Protein AF-A0A0H3K369-F1 (afdb_monomer_lite)

Organism: Synechococcus sp. (strain ATCC 27144 / PCC 6301 / SAUG 1402/1) (NCBI:txid269084)

pLDDT: mean 75.59, std 12.92, range [37.91, 94.12]

Structure (mmCIF, N/CA/C/O backbone):
data_AF-A0A0H3K369-F1
#
_entry.id   AF-A0A0H3K369-F1
#
loop_
_atom_site.group_PDB
_atom_site.id
_atom_site.type_symbol
_atom_site.label_atom_id
_atom_site.label_alt_id
_atom_site.label_comp_id
_atom_site.label_asym_id
_atom_site.label_entity_id
_atom_site.label_seq_id
_atom_site.pdbx_PDB_ins_code
_atom_site.Cartn_x
_atom_site.Cartn_y
_atom_site.Cartn_z
_atom_site.occupancy
_atom_site.B_iso_or_equiv
_atom_site.auth_seq_id
_atom_site.auth_comp_id
_atom_site.auth_asym_id
_atom_site.auth_atom_id
_atom_site.pdbx_PDB_model_num
ATOM 1 N N . MET A 1 1 ? -76.014 29.431 21.714 1.00 37.91 1 MET A N 1
ATOM 2 C CA . MET A 1 1 ? -76.162 28.932 23.098 1.00 37.91 1 MET A CA 1
ATOM 3 C C . MET A 1 1 ? -74.756 28.655 23.617 1.00 37.91 1 MET A C 1
ATOM 5 O O . MET A 1 1 ? -74.073 27.811 23.059 1.00 37.91 1 MET A O 1
ATOM 9 N N . ILE A 1 2 ? -74.267 29.494 24.532 1.00 51.09 2 ILE A N 1
ATOM 10 C CA . ILE A 1 2 ? -72.867 29.555 24.985 1.00 51.09 2 ILE A CA 1
ATOM 11 C C . ILE A 1 2 ? -72.729 28.653 26.217 1.00 51.09 2 ILE A C 1
ATOM 13 O O . ILE A 1 2 ? -73.381 28.920 27.227 1.00 5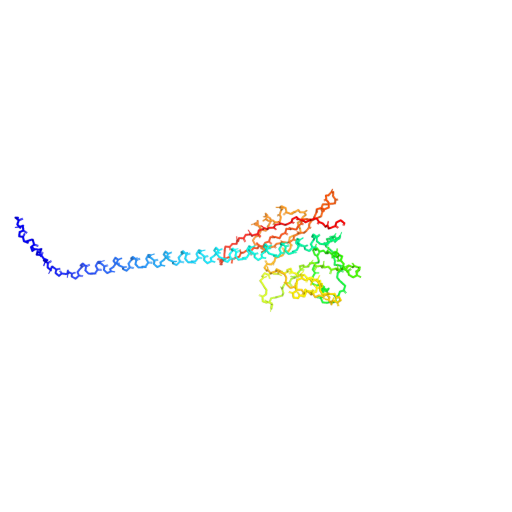1.09 2 ILE A O 1
ATOM 17 N N . CYS A 1 3 ? -71.900 27.607 26.158 1.00 45.09 3 CYS A N 1
ATOM 18 C CA . CYS A 1 3 ? -71.542 26.853 27.360 1.00 45.09 3 CYS A CA 1
ATOM 19 C C . CYS A 1 3 ? -70.445 27.591 28.133 1.00 45.09 3 CYS A C 1
ATOM 21 O O . CYS A 1 3 ? -69.363 27.872 27.620 1.00 45.09 3 CYS A O 1
ATOM 23 N N . LYS A 1 4 ? -70.807 27.929 29.374 1.00 59.09 4 LYS A N 1
ATOM 24 C CA . LYS A 1 4 ? -70.002 28.560 30.420 1.00 59.09 4 LYS A CA 1
ATOM 25 C C . LYS A 1 4 ? -68.739 27.756 30.729 1.00 59.09 4 LYS A C 1
ATOM 27 O O . LYS A 1 4 ? -68.720 26.535 30.623 1.00 59.09 4 LYS A O 1
ATOM 32 N N . GLY A 1 5 ? -67.712 28.484 31.160 1.00 59.69 5 GLY A N 1
ATOM 33 C CA . GLY A 1 5 ? -66.365 27.982 31.377 1.00 59.69 5 GLY A CA 1
ATOM 34 C C . GLY A 1 5 ? -66.246 26.841 32.385 1.00 59.69 5 GLY A C 1
ATOM 35 O O . GLY A 1 5 ? -66.784 26.893 33.490 1.00 59.69 5 GLY A O 1
ATOM 36 N N . CYS A 1 6 ? -65.413 25.869 32.028 1.00 51.81 6 CYS A N 1
ATOM 37 C CA . CYS A 1 6 ? -64.719 25.031 32.992 1.00 51.81 6 CYS A CA 1
ATOM 38 C C . CYS A 1 6 ? -63.477 25.794 33.476 1.00 51.81 6 CYS A C 1
ATOM 40 O O . CYS A 1 6 ? -62.452 25.821 32.799 1.00 51.81 6 CYS A O 1
ATOM 42 N N . ARG A 1 7 ? -63.557 26.421 34.658 1.00 57.72 7 ARG A N 1
ATOM 43 C CA . ARG A 1 7 ? -62.351 26.739 35.436 1.00 57.72 7 ARG A CA 1
ATOM 44 C C . ARG A 1 7 ? -61.767 25.412 35.909 1.00 57.72 7 ARG A C 1
ATOM 46 O O . ARG A 1 7 ? -62.350 24.765 36.776 1.00 57.72 7 ARG A O 1
ATOM 53 N N . GLN A 1 8 ? -60.636 25.007 35.344 1.00 58.31 8 GLN A N 1
ATOM 54 C CA . GLN A 1 8 ? -59.829 23.951 35.938 1.00 58.31 8 GLN A CA 1
ATOM 55 C C . GLN A 1 8 ? -59.226 24.503 37.229 1.00 58.31 8 GLN A C 1
ATOM 57 O O . GLN A 1 8 ? -58.447 25.454 37.211 1.00 58.31 8 GLN A O 1
ATOM 62 N N . ASN A 1 9 ? -59.639 23.936 38.358 1.00 51.94 9 ASN A N 1
ATOM 63 C CA . ASN A 1 9 ? -58.955 24.124 39.625 1.00 51.94 9 ASN A CA 1
ATOM 64 C C . ASN A 1 9 ? -57.599 23.418 39.484 1.00 51.94 9 ASN A C 1
ATOM 66 O O . ASN A 1 9 ? -57.515 22.200 39.640 1.00 51.94 9 ASN A O 1
ATOM 70 N N . LEU A 1 10 ? -56.549 24.158 39.116 1.00 59.09 10 LEU A N 1
ATOM 71 C CA . LEU A 1 10 ? -55.185 23.688 39.325 1.00 59.09 10 LEU A CA 1
ATOM 72 C C . LEU A 1 10 ? -54.981 23.667 40.839 1.00 59.09 10 LEU A C 1
ATOM 74 O O . LEU A 1 10 ? -54.654 24.678 41.454 1.00 59.09 10 LEU A O 1
ATOM 78 N N . SER A 1 11 ? -55.245 22.515 41.450 1.00 54.62 11 SER A N 1
ATOM 79 C CA . SER A 1 11 ? -54.778 22.245 42.799 1.00 54.62 11 SER A CA 1
ATOM 80 C C . SER A 1 11 ? -53.258 22.199 42.726 1.00 54.62 11 SER A C 1
ATOM 82 O O . SER A 1 11 ? -52.681 21.188 42.328 1.00 54.62 11 SER A O 1
ATOM 84 N N . THR A 1 12 ? -52.610 23.314 43.053 1.00 55.03 12 THR A N 1
ATOM 85 C CA . THR A 1 12 ? -51.157 23.411 43.197 1.00 55.03 12 THR A CA 1
ATOM 86 C C . THR A 1 12 ? -50.751 22.660 44.466 1.00 55.03 12 THR A C 1
ATOM 88 O O . THR A 1 12 ? -50.425 23.256 45.489 1.00 55.03 12 THR A O 1
ATOM 91 N N . ALA A 1 13 ? -50.850 21.332 44.437 1.00 65.19 13 ALA A N 1
ATOM 92 C CA . ALA A 1 13 ? -50.257 20.482 45.452 1.00 65.19 13 ALA A CA 1
ATOM 93 C C . ALA A 1 13 ? -48.734 20.607 45.308 1.00 65.19 13 ALA A C 1
ATOM 95 O O . ALA A 1 13 ? -48.171 20.262 44.270 1.00 65.19 13 ALA A O 1
ATOM 96 N N . GLY A 1 14 ? -48.077 21.189 46.313 1.00 70.75 14 GLY A N 1
ATOM 97 C CA . GLY A 1 14 ? -46.620 21.243 46.369 1.00 70.75 14 GLY A CA 1
ATOM 98 C C . GLY A 1 14 ? -46.044 19.833 46.487 1.00 70.75 14 GLY A C 1
ATOM 99 O O . GLY A 1 14 ? -46.602 18.997 47.195 1.00 70.75 14 GLY A O 1
ATOM 100 N N . PHE A 1 15 ? -44.938 19.569 45.792 1.00 77.06 15 PHE A N 1
ATOM 101 C CA . PHE A 1 15 ? -44.2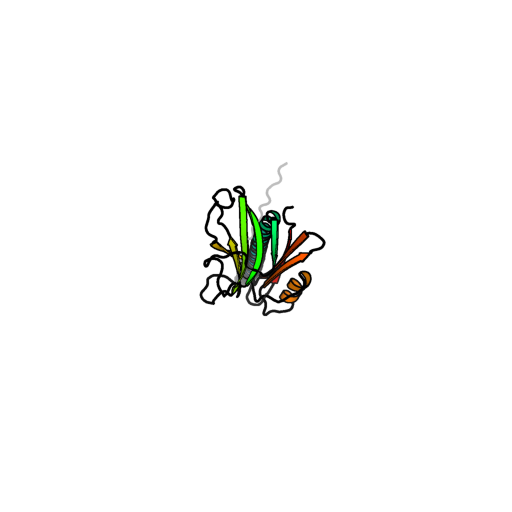54 18.281 45.874 1.00 77.06 15 PHE A CA 1
ATOM 102 C C . PHE A 1 15 ? -43.763 18.010 47.293 1.00 77.06 15 PHE A C 1
ATOM 104 O O . PHE A 1 15 ? -43.165 18.874 47.942 1.00 77.06 15 PHE A O 1
ATOM 111 N N . THR A 1 16 ? -43.970 16.782 47.757 1.00 85.50 16 THR A N 1
ATOM 112 C CA . THR A 1 16 ? -43.363 16.323 49.004 1.00 85.50 16 THR A CA 1
ATOM 113 C C . THR A 1 16 ? -41.856 16.118 48.805 1.00 85.50 16 THR A C 1
ATOM 115 O O . THR A 1 16 ? -41.396 15.746 47.723 1.00 85.50 16 THR A O 1
ATOM 118 N N . VAL A 1 17 ? -41.054 16.350 49.852 1.00 82.19 17 VAL A N 1
ATOM 119 C CA . VAL A 1 17 ? -39.582 16.211 49.785 1.00 82.19 17 VAL A CA 1
ATOM 120 C C . VAL A 1 17 ? -39.170 14.805 49.327 1.00 82.19 17 VAL A C 1
ATOM 122 O O . VAL A 1 17 ? -38.208 14.659 48.575 1.00 82.19 17 VAL A O 1
ATOM 125 N N . SER A 1 18 ? -39.923 13.773 49.716 1.00 87.88 18 SER A N 1
ATOM 126 C CA . SER A 1 18 ? -39.690 12.389 49.294 1.00 87.88 18 SER A CA 1
ATOM 127 C C . SER A 1 18 ? -39.921 12.162 47.797 1.00 87.88 18 SER A C 1
ATOM 129 O O . SER A 1 18 ? -39.133 11.454 47.176 1.00 87.88 18 SER A O 1
ATOM 131 N N . GLU A 1 19 ? -40.940 12.776 47.184 1.00 84.25 19 GLU A N 1
ATOM 132 C CA . GLU A 1 19 ? -41.176 12.658 45.734 1.00 84.25 19 GLU A CA 1
ATOM 133 C C . GLU A 1 19 ? -40.070 13.315 44.910 1.00 84.25 19 GLU A C 1
ATOM 135 O O . GLU A 1 19 ? -39.647 12.762 43.893 1.00 84.25 19 GLU A O 1
ATOM 140 N N . LEU A 1 20 ? -39.564 14.467 45.360 1.00 87.38 20 LEU A N 1
ATOM 141 C CA . LEU A 1 20 ? -38.429 15.139 44.724 1.00 87.38 20 LEU A CA 1
ATOM 142 C C . LEU A 1 20 ? -37.155 14.291 44.797 1.00 87.38 20 LEU A C 1
ATOM 144 O O . LEU A 1 20 ? -36.413 14.210 43.818 1.00 87.38 20 LEU A O 1
ATOM 148 N N . LEU A 1 21 ? -36.923 13.614 45.923 1.00 91.38 21 LEU A N 1
ATOM 149 C CA . LEU A 1 21 ? -35.761 12.746 46.116 1.00 91.38 21 LEU A CA 1
ATOM 150 C C . LEU A 1 21 ? -35.819 11.509 45.207 1.00 91.38 21 LEU A C 1
ATOM 152 O O . LEU A 1 21 ? -34.835 11.180 44.543 1.00 91.38 21 LEU A O 1
ATOM 156 N N . VAL A 1 22 ? -36.986 10.864 45.118 1.00 92.12 22 VAL A N 1
ATOM 157 C CA . VAL A 1 22 ? -37.201 9.708 44.231 1.00 92.12 22 VAL A CA 1
ATOM 158 C C . VAL A 1 22 ? -37.092 10.117 42.763 1.00 92.12 22 VAL A C 1
ATOM 160 O O . VAL A 1 22 ? -36.393 9.460 41.993 1.00 92.12 22 VAL A O 1
ATOM 163 N N . SER A 1 23 ? -37.714 11.231 42.373 1.00 90.44 23 SER A N 1
ATOM 164 C CA . SER A 1 23 ? -37.645 11.743 40.999 1.00 90.44 23 SER A CA 1
ATOM 165 C C . SER A 1 23 ? -36.218 12.140 40.611 1.00 90.44 23 SER A C 1
ATOM 167 O O . SER A 1 23 ? -35.781 11.854 39.498 1.00 90.44 23 SER A O 1
ATOM 169 N N . GLY A 1 24 ? -35.462 12.736 41.539 1.00 90.69 24 GLY A N 1
ATOM 170 C CA . GLY A 1 24 ? -34.049 13.062 41.351 1.00 90.69 24 GLY A CA 1
ATOM 171 C C . GLY A 1 24 ? -33.180 11.819 41.157 1.00 90.69 24 GLY A C 1
ATOM 172 O O . GLY A 1 24 ? -32.372 11.780 40.231 1.00 90.69 24 GLY A O 1
ATOM 173 N N . LEU A 1 25 ? -33.385 10.775 41.967 1.00 93.81 25 LEU A N 1
ATOM 174 C CA . LEU A 1 25 ? -32.695 9.488 41.816 1.00 93.81 25 LEU A CA 1
ATOM 175 C C . LEU A 1 25 ? -33.008 8.825 40.469 1.00 93.81 25 LEU A C 1
ATOM 177 O O . LEU A 1 25 ? -32.092 8.385 39.775 1.00 93.81 25 LEU A O 1
ATOM 181 N N . LEU A 1 26 ? -34.281 8.798 40.069 1.00 92.31 26 LEU A N 1
ATOM 182 C CA . LEU A 1 26 ? -34.699 8.252 38.776 1.00 92.31 26 LEU A CA 1
ATOM 183 C C . LEU A 1 26 ? -34.104 9.046 37.608 1.00 92.31 26 LEU A C 1
ATOM 185 O O . LEU A 1 26 ? -33.574 8.450 36.671 1.00 92.31 26 LEU A O 1
ATOM 189 N N . GLY A 1 27 ? -34.114 10.378 37.687 1.00 92.88 27 GLY A N 1
ATOM 190 C CA . GLY A 1 27 ? -33.469 11.243 36.701 1.00 92.88 27 GLY A CA 1
ATOM 191 C C . GLY A 1 27 ? -31.970 10.964 36.581 1.00 92.88 27 GLY A C 1
ATOM 192 O O . GLY A 1 27 ? -31.449 10.853 35.472 1.00 92.88 27 GLY A O 1
ATOM 193 N N . LEU A 1 28 ? -31.283 10.766 37.709 1.00 93.31 28 LEU A N 1
ATOM 194 C CA . LEU A 1 28 ? -29.852 10.461 37.729 1.00 93.31 28 LEU A CA 1
ATOM 195 C C . LEU A 1 28 ? -29.547 9.109 37.066 1.00 93.31 28 LEU A C 1
ATOM 197 O O . LEU A 1 28 ? -28.622 9.012 36.260 1.00 93.31 28 LEU A O 1
ATOM 201 N N . ILE A 1 29 ? -30.361 8.085 37.340 1.00 93.06 29 ILE A N 1
ATOM 202 C CA . ILE A 1 29 ? -30.248 6.764 36.702 1.00 93.06 29 ILE A CA 1
ATOM 203 C C . ILE A 1 29 ? -30.442 6.876 35.186 1.00 93.06 29 ILE A C 1
ATOM 205 O O . ILE A 1 29 ? -29.652 6.314 34.428 1.00 93.06 29 ILE A O 1
ATOM 209 N N . ILE A 1 30 ? -31.449 7.629 34.732 1.00 94.12 30 ILE A N 1
ATOM 210 C CA . ILE A 1 30 ? -31.735 7.816 33.302 1.00 94.12 30 ILE A CA 1
ATOM 211 C C . ILE A 1 30 ? -30.571 8.522 32.601 1.00 94.12 30 ILE A C 1
ATOM 213 O O . ILE A 1 30 ? -30.149 8.086 31.530 1.00 94.12 30 ILE A O 1
ATOM 217 N N . VAL A 1 31 ? -30.012 9.575 33.204 1.00 92.88 31 VAL A N 1
ATOM 218 C CA . VAL A 1 31 ? -28.867 10.301 32.633 1.00 92.88 31 VAL A CA 1
ATOM 219 C C . VAL A 1 31 ? -27.628 9.406 32.551 1.00 92.88 31 VAL A C 1
ATOM 221 O O . VAL A 1 31 ? -26.951 9.399 31.523 1.00 92.88 31 VAL A O 1
ATOM 224 N N . LEU A 1 32 ? -27.343 8.607 33.585 1.00 92.75 32 LEU A N 1
ATOM 225 C CA . LEU A 1 32 ? -26.216 7.668 33.573 1.00 92.75 32 LEU A CA 1
ATOM 226 C C . LEU A 1 32 ? -26.399 6.559 32.528 1.00 92.75 32 LEU A C 1
ATOM 228 O O . LEU A 1 32 ? -25.466 6.263 31.778 1.00 92.75 32 LEU A O 1
ATOM 232 N N . ALA A 1 33 ? -27.599 5.981 32.437 1.00 90.19 33 ALA A N 1
ATOM 233 C CA . ALA A 1 33 ? -27.926 4.967 31.440 1.00 90.19 33 ALA A CA 1
ATOM 234 C C . ALA A 1 33 ? -27.829 5.532 30.012 1.00 90.19 33 ALA A C 1
ATOM 236 O O . ALA A 1 33 ? -27.172 4.939 29.156 1.00 90.19 33 ALA A O 1
ATOM 237 N N . GLY A 1 34 ? -28.401 6.714 29.768 1.00 88.75 34 GLY A N 1
ATOM 238 C CA . GLY A 1 34 ? -28.314 7.409 28.483 1.00 88.75 34 GLY A CA 1
ATOM 239 C C . GLY A 1 34 ? -26.875 7.765 28.105 1.00 88.75 34 GLY A C 1
ATOM 240 O O . GLY A 1 34 ? -26.460 7.544 26.967 1.00 88.75 34 GLY A O 1
ATOM 241 N N . GLY A 1 35 ? -26.076 8.231 29.069 1.00 88.50 35 GLY A N 1
ATOM 242 C CA . GLY A 1 35 ? -24.655 8.517 28.873 1.00 88.50 35 GLY A CA 1
ATOM 243 C C . GLY A 1 35 ? -23.841 7.272 28.511 1.00 88.50 35 GLY A C 1
ATOM 244 O O . GLY A 1 35 ? -22.992 7.325 27.618 1.00 88.50 35 GLY A O 1
ATOM 245 N N . PHE A 1 36 ? -24.123 6.131 29.146 1.00 87.62 36 PHE A N 1
ATOM 246 C CA . PHE A 1 36 ? -23.490 4.857 28.806 1.00 87.62 36 PHE A CA 1
ATOM 247 C C . PHE A 1 36 ? -23.851 4.406 27.386 1.00 87.62 36 PHE A C 1
ATOM 249 O O . PHE A 1 36 ? -22.953 4.082 26.609 1.00 87.62 36 PHE A O 1
ATOM 256 N N . VAL A 1 37 ? -25.137 4.452 27.023 1.00 88.44 37 VAL A N 1
ATOM 257 C CA . VAL A 1 37 ? -25.622 4.088 25.681 1.00 88.44 37 VAL A CA 1
ATOM 258 C C . VAL A 1 37 ? -25.023 4.994 24.604 1.00 88.44 37 VAL A C 1
ATOM 260 O O . VAL A 1 37 ? -24.596 4.518 23.554 1.00 88.44 37 VAL A O 1
ATOM 263 N N . LEU A 1 38 ? -24.935 6.301 24.842 1.00 88.50 38 LEU A N 1
ATOM 264 C CA . LEU A 1 38 ? -24.319 7.215 23.883 1.00 88.50 38 LEU A CA 1
ATOM 265 C C . LEU A 1 38 ? -22.824 6.919 23.714 1.00 88.50 38 LEU A C 1
ATOM 267 O O . LEU A 1 38 ? -22.320 6.860 22.592 1.00 88.50 38 LEU A O 1
ATOM 271 N N . LYS A 1 39 ? -22.110 6.684 24.821 1.00 85.31 39 LYS A N 1
ATOM 272 C CA . LYS A 1 39 ? -20.685 6.336 24.791 1.00 85.31 39 LYS A CA 1
ATOM 273 C C . LYS A 1 39 ? -20.438 5.052 23.999 1.00 85.31 39 LYS A C 1
ATOM 275 O O . LYS A 1 39 ? -19.479 5.001 23.227 1.00 85.31 39 LYS A O 1
ATOM 280 N N . THR A 1 40 ? -21.261 4.021 24.187 1.00 80.75 40 THR A N 1
ATOM 281 C CA . THR A 1 40 ? -21.100 2.754 23.464 1.00 80.75 40 THR A CA 1
ATOM 282 C C . THR A 1 40 ? -21.348 2.934 21.970 1.00 80.75 40 THR A C 1
ATOM 284 O O . THR A 1 40 ? -20.488 2.520 21.191 1.00 80.75 40 THR A O 1
ATOM 287 N N . ASN A 1 41 ? -22.417 3.633 21.574 1.00 82.12 41 ASN A N 1
ATOM 288 C CA . ASN A 1 41 ? -22.708 3.931 20.165 1.00 82.12 41 ASN A CA 1
ATOM 289 C C . ASN A 1 41 ? -21.578 4.730 19.503 1.00 82.12 41 ASN A C 1
ATOM 291 O O . ASN A 1 41 ? -20.994 4.264 18.531 1.00 82.12 41 ASN A O 1
ATOM 295 N N . LEU A 1 42 ? -21.153 5.847 20.104 1.00 83.06 42 LEU A N 1
ATOM 296 C CA . LEU A 1 42 ? -20.048 6.657 19.574 1.00 83.06 42 LEU A CA 1
ATOM 297 C C . LEU A 1 42 ? -18.741 5.866 19.455 1.00 83.06 42 LEU A C 1
ATOM 299 O O . LEU A 1 42 ? -17.961 6.065 18.523 1.00 83.06 42 LEU A O 1
ATOM 303 N N . SER A 1 43 ? -18.470 4.973 20.411 1.00 78.75 43 SER A N 1
ATOM 304 C CA . SER A 1 43 ? -17.289 4.115 20.339 1.00 78.75 43 SER A CA 1
ATOM 305 C C . SER A 1 43 ? -17.391 3.081 19.220 1.00 78.75 43 SER A C 1
ATOM 307 O O . SER A 1 43 ? -16.374 2.756 18.618 1.00 78.75 43 SER A O 1
ATOM 309 N N . SER A 1 44 ? -18.595 2.585 18.932 1.00 79.69 44 SER A N 1
ATOM 310 C CA . SER A 1 44 ? -18.857 1.652 17.839 1.00 79.69 44 SER A CA 1
ATOM 311 C C . SER A 1 44 ? -18.717 2.345 16.484 1.00 79.69 44 SER A C 1
ATOM 313 O O . SER A 1 44 ? -17.996 1.853 15.619 1.00 79.69 44 SER A O 1
ATOM 315 N N . ASP A 1 45 ? -19.303 3.532 16.332 1.00 83.25 45 ASP A N 1
ATOM 316 C CA . ASP A 1 45 ? -19.249 4.310 15.092 1.00 83.25 45 ASP A CA 1
ATOM 317 C C . ASP A 1 45 ? -17.817 4.701 14.736 1.00 83.25 45 ASP A C 1
ATOM 319 O O . ASP A 1 45 ? -17.385 4.534 13.596 1.00 83.25 45 ASP A O 1
ATOM 323 N N . ARG A 1 46 ? -17.028 5.139 15.728 1.00 81.88 46 ARG A N 1
ATOM 324 C CA . ARG A 1 46 ? -15.597 5.413 15.526 1.00 81.88 46 ARG A CA 1
ATOM 325 C C . ARG A 1 46 ? -14.834 4.179 15.049 1.00 81.88 46 ARG A C 1
ATOM 327 O O . ARG A 1 46 ? -13.993 4.300 14.165 1.00 81.88 46 ARG A O 1
ATOM 334 N N . ARG A 1 47 ? -15.129 2.992 15.592 1.00 78.12 47 ARG A N 1
ATOM 335 C CA . ARG A 1 47 ? -14.484 1.740 15.152 1.00 78.12 47 ARG A CA 1
ATOM 336 C C . ARG A 1 47 ? -14.851 1.405 13.713 1.00 78.12 47 ARG A C 1
ATOM 338 O O . ARG A 1 47 ? -13.967 1.085 12.923 1.00 78.12 47 ARG A O 1
ATOM 345 N N . ALA A 1 48 ? -16.136 1.487 13.376 1.00 80.69 48 ALA A N 1
ATOM 346 C CA . ALA A 1 48 ? -16.615 1.228 12.025 1.00 80.69 48 ALA A CA 1
ATOM 347 C C . ALA A 1 48 ? -15.996 2.207 11.016 1.00 80.69 48 ALA A C 1
ATOM 349 O O . ALA A 1 48 ? -15.569 1.788 9.941 1.00 80.69 48 ALA A O 1
ATOM 350 N N . ALA A 1 49 ? -15.874 3.483 11.390 1.00 83.44 49 ALA A N 1
ATOM 351 C CA . ALA A 1 49 ? -15.254 4.512 10.564 1.00 83.44 49 ALA A CA 1
ATOM 352 C C . ALA A 1 49 ? -13.758 4.252 10.310 1.00 83.44 49 ALA A C 1
ATOM 354 O O . ALA A 1 49 ? -13.320 4.323 9.162 1.00 83.44 49 ALA A O 1
ATOM 355 N N . GLU A 1 50 ? -12.974 3.897 11.336 1.00 80.06 50 GLU A N 1
ATOM 356 C CA . GLU A 1 50 ? -11.543 3.591 11.161 1.00 80.06 50 GLU A CA 1
ATOM 357 C C . GLU A 1 50 ? -11.315 2.335 10.310 1.00 80.06 50 GLU A C 1
ATOM 359 O O . GLU A 1 50 ? -10.463 2.320 9.419 1.00 80.06 50 GLU A O 1
ATOM 364 N N . LEU A 1 51 ? -12.128 1.295 10.512 1.00 80.75 51 LEU A N 1
ATOM 365 C CA . LEU A 1 51 ? -12.091 0.092 9.678 1.00 80.75 51 LEU A CA 1
ATOM 366 C C . LEU A 1 51 ? -12.439 0.400 8.217 1.00 80.75 51 LEU A C 1
ATOM 368 O O . LEU A 1 51 ? -11.768 -0.086 7.305 1.00 80.75 51 LEU A O 1
ATOM 372 N N . ALA A 1 52 ? -13.471 1.214 7.983 1.00 83.25 52 ALA A N 1
ATOM 373 C CA . ALA A 1 52 ? -13.863 1.632 6.641 1.00 83.25 52 ALA A CA 1
ATOM 374 C C . ALA A 1 52 ? -12.753 2.443 5.958 1.00 83.25 52 ALA A C 1
ATOM 376 O O . ALA A 1 52 ? -12.447 2.204 4.790 1.00 83.25 52 ALA A O 1
ATOM 377 N N . LYS A 1 53 ? -12.094 3.344 6.696 1.00 84.69 53 LYS A N 1
ATOM 378 C CA . LYS A 1 53 ? -10.958 4.124 6.200 1.00 84.69 53 LYS A CA 1
ATOM 379 C C . LYS A 1 53 ? -9.794 3.228 5.777 1.00 84.69 53 LYS A C 1
ATOM 381 O O . LYS A 1 53 ? -9.290 3.392 4.669 1.00 84.69 53 LYS A O 1
ATOM 386 N N . GLN A 1 54 ? -9.407 2.259 6.607 1.00 80.75 54 GLN A N 1
ATOM 387 C CA . GLN A 1 54 ? -8.325 1.325 6.276 1.00 80.75 54 GLN A CA 1
ATOM 388 C C . GLN A 1 54 ? -8.659 0.452 5.062 1.00 80.75 54 GLN A C 1
ATOM 390 O O . GLN A 1 54 ? -7.817 0.283 4.182 1.00 80.75 54 GLN A O 1
ATOM 395 N N . ARG A 1 55 ? -9.899 -0.051 4.968 1.00 82.75 55 ARG A N 1
ATOM 396 C CA . ARG A 1 55 ? -10.374 -0.779 3.778 1.00 82.75 55 ARG A CA 1
ATOM 397 C C . ARG A 1 55 ? -10.285 0.073 2.520 1.00 82.75 55 ARG A C 1
ATOM 399 O O . ARG A 1 55 ? -9.815 -0.408 1.497 1.00 82.75 55 ARG A O 1
ATOM 406 N N . ASN A 1 56 ? -10.707 1.330 2.608 1.00 88.38 56 ASN A N 1
ATOM 407 C CA . ASN A 1 56 ? -10.661 2.248 1.480 1.00 88.38 56 ASN A CA 1
ATOM 408 C C . ASN A 1 56 ? -9.218 2.535 1.036 1.00 88.38 56 ASN A C 1
ATOM 410 O O . ASN A 1 56 ? -8.920 2.472 -0.149 1.00 88.38 56 ASN A O 1
ATOM 414 N N . GLN A 1 57 ? -8.304 2.797 1.976 1.00 85.12 57 GLN A N 1
ATOM 415 C CA . GLN A 1 57 ? -6.888 3.024 1.662 1.00 85.12 57 GLN A CA 1
ATOM 416 C C . GLN A 1 57 ? -6.234 1.796 1.018 1.00 85.12 57 GLN A C 1
ATOM 418 O O . GLN A 1 57 ? -5.517 1.937 0.030 1.00 85.12 57 GLN A O 1
ATOM 423 N N . LEU A 1 58 ? -6.525 0.596 1.532 1.00 83.50 58 LEU A N 1
ATOM 424 C CA . LEU A 1 58 ? -6.063 -0.654 0.931 1.00 83.50 58 LEU A CA 1
ATOM 425 C C . LEU A 1 58 ? -6.611 -0.835 -0.489 1.00 83.50 58 LEU A C 1
ATOM 427 O O . LEU A 1 58 ? -5.851 -1.172 -1.393 1.00 83.50 58 LEU A O 1
ATOM 431 N N . GLY A 1 59 ? -7.910 -0.591 -0.682 1.00 87.31 59 GLY A N 1
ATOM 432 C CA . GLY A 1 59 ? -8.561 -0.674 -1.988 1.00 87.31 59 GLY A CA 1
ATOM 433 C C . GLY A 1 59 ? -7.916 0.266 -3.004 1.00 87.31 59 GLY A C 1
ATOM 434 O O . GLY A 1 59 ? -7.517 -0.183 -4.071 1.00 87.31 59 GLY A O 1
ATOM 435 N N . LEU A 1 60 ? -7.701 1.533 -2.634 1.00 89.75 60 LEU A N 1
ATOM 436 C CA . LEU A 1 60 ? -7.037 2.521 -3.491 1.00 89.75 60 LEU A CA 1
ATOM 437 C C . LEU A 1 60 ? -5.606 2.112 -3.862 1.00 89.75 60 LEU A C 1
ATOM 439 O O . LEU A 1 60 ? -5.198 2.272 -5.010 1.00 89.75 60 LEU A O 1
ATOM 443 N N . ALA A 1 61 ? -4.842 1.572 -2.911 1.00 87.88 61 ALA A N 1
ATOM 444 C CA . ALA A 1 61 ? -3.486 1.109 -3.179 1.00 87.88 61 ALA A CA 1
ATOM 445 C C . ALA A 1 61 ? -3.467 -0.117 -4.108 1.00 87.88 61 ALA A C 1
ATOM 447 O O . ALA A 1 61 ? -2.651 -0.179 -5.025 1.00 87.88 61 ALA A O 1
ATOM 448 N N . LEU A 1 62 ? -4.390 -1.064 -3.922 1.00 86.00 62 LEU A N 1
ATOM 449 C CA . LEU A 1 62 ? -4.546 -2.221 -4.804 1.00 86.00 62 LEU A CA 1
ATOM 450 C C . LEU A 1 62 ? -5.002 -1.828 -6.209 1.00 86.00 62 LEU A C 1
ATOM 452 O O . LEU A 1 62 ? -4.477 -2.360 -7.185 1.00 86.00 62 LEU A O 1
ATOM 456 N N . ASP A 1 63 ? -5.948 -0.899 -6.324 1.00 89.75 63 ASP A N 1
ATOM 457 C CA . ASP A 1 63 ? -6.423 -0.386 -7.610 1.00 89.75 63 ASP A CA 1
ATOM 458 C C . ASP A 1 63 ? -5.294 0.331 -8.356 1.00 89.75 63 ASP A C 1
ATOM 460 O O . ASP A 1 63 ? -5.122 0.152 -9.563 1.00 89.75 63 ASP A O 1
ATOM 464 N N . PHE A 1 64 ? -4.465 1.081 -7.629 1.00 90.75 64 PHE A N 1
ATOM 465 C CA . PHE A 1 64 ? -3.271 1.709 -8.175 1.00 90.75 64 PHE A CA 1
ATOM 466 C C . PHE A 1 64 ? -2.245 0.678 -8.674 1.00 90.75 64 PHE A C 1
ATOM 468 O O . PHE A 1 64 ? -1.818 0.761 -9.826 1.00 90.75 64 PHE A O 1
ATOM 475 N N . MET A 1 65 ? -1.904 -0.334 -7.866 1.00 87.62 65 MET A N 1
ATOM 476 C CA . MET A 1 65 ? -0.996 -1.410 -8.292 1.00 87.62 65 MET A CA 1
ATOM 477 C C . MET A 1 65 ? -1.543 -2.169 -9.502 1.00 87.62 65 MET A C 1
ATOM 479 O O . MET A 1 65 ? -0.816 -2.420 -10.460 1.00 87.62 65 MET A O 1
ATOM 483 N N . SER A 1 66 ? -2.839 -2.483 -9.488 1.00 87.38 66 SER A N 1
ATOM 484 C CA . SER A 1 66 ? -3.536 -3.141 -10.593 1.00 87.38 66 SER A CA 1
ATOM 485 C C . SER A 1 66 ? -3.471 -2.310 -11.878 1.00 87.38 66 SER A C 1
ATOM 487 O O . SER A 1 66 ? -3.185 -2.838 -12.951 1.00 87.38 66 SER A O 1
ATOM 489 N N . SER A 1 67 ? -3.660 -0.992 -11.782 1.00 89.69 67 SER A N 1
ATOM 490 C CA . SER A 1 67 ? -3.526 -0.077 -12.920 1.00 89.69 67 SER A CA 1
ATOM 491 C C . SER A 1 67 ? -2.113 -0.091 -13.514 1.00 89.69 67 SER A C 1
ATOM 493 O O . SER A 1 67 ? -1.961 -0.171 -14.735 1.00 89.69 67 SER A O 1
ATOM 495 N N . GLU A 1 68 ? -1.067 -0.076 -12.681 1.00 89.31 68 GLU A N 1
ATOM 496 C CA . GLU A 1 68 ? 0.317 -0.190 -13.165 1.00 89.31 68 GLU A CA 1
ATOM 497 C C . GLU A 1 68 ? 0.586 -1.572 -13.786 1.00 89.31 68 GLU A C 1
ATOM 499 O O . GLU A 1 68 ? 1.232 -1.666 -14.832 1.00 89.31 68 GLU A O 1
ATOM 504 N N . MET A 1 69 ? 0.032 -2.645 -13.212 1.00 88.06 69 MET A N 1
ATOM 505 C CA . MET A 1 69 ? 0.105 -3.997 -13.780 1.00 88.06 69 MET A CA 1
ATOM 506 C C . MET A 1 69 ? -0.566 -4.072 -15.156 1.00 88.06 69 MET A C 1
ATOM 508 O O . MET A 1 69 ? 0.013 -4.642 -16.080 1.00 88.06 69 MET A O 1
ATOM 512 N N . HIS A 1 70 ? -1.733 -3.452 -15.333 1.00 87.06 70 HIS A N 1
ATOM 513 C CA . HIS A 1 70 ? -2.418 -3.376 -16.626 1.00 87.06 70 HIS A CA 1
ATOM 514 C C . HIS A 1 70 ? -1.636 -2.594 -17.681 1.00 87.06 70 HIS A C 1
ATOM 516 O O . HIS A 1 70 ? -1.709 -2.902 -18.869 1.00 87.06 70 HIS A O 1
ATOM 522 N N . GLN A 1 71 ? -0.879 -1.581 -17.264 1.00 87.94 71 GLN A N 1
ATOM 523 C CA . GLN A 1 71 ? -0.017 -0.812 -18.161 1.00 87.94 71 GLN A CA 1
ATOM 524 C C . GLN A 1 71 ? 1.305 -1.527 -18.462 1.00 87.94 71 GLN A C 1
ATOM 526 O O . GLN A 1 71 ? 1.965 -1.205 -19.453 1.00 87.94 71 GLN A O 1
ATOM 531 N N . SER A 1 72 ? 1.694 -2.499 -17.636 1.00 88.12 72 SER A N 1
ATOM 532 C CA . SER A 1 72 ? 2.932 -3.248 -17.810 1.00 88.12 72 SER A CA 1
ATOM 533 C C . SER A 1 72 ? 2.881 -4.158 -19.034 1.00 88.12 72 SER A C 1
ATOM 535 O O . SER A 1 72 ? 1.867 -4.776 -19.333 1.00 88.12 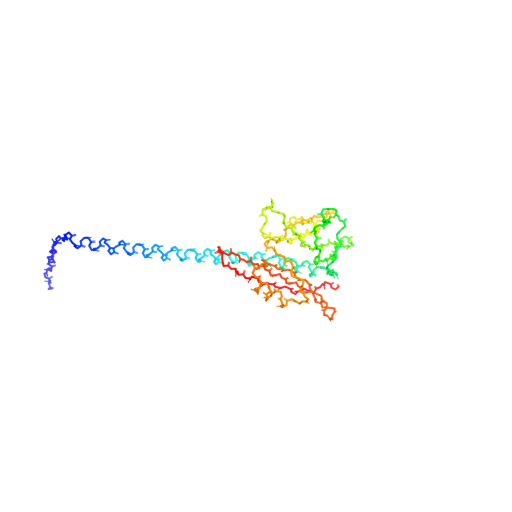72 SER A O 1
ATOM 537 N N . ARG A 1 73 ? 4.004 -4.256 -19.739 1.00 87.62 73 ARG A N 1
ATOM 538 C CA . ARG A 1 73 ? 4.245 -5.241 -20.798 1.00 87.62 73 ARG A CA 1
ATOM 539 C C . ARG A 1 73 ? 4.696 -6.578 -20.216 1.00 87.62 73 ARG A C 1
ATOM 541 O O . ARG A 1 73 ? 4.437 -7.632 -20.787 1.00 87.62 73 ARG A O 1
ATOM 548 N N . ARG A 1 74 ? 5.432 -6.534 -19.103 1.00 84.50 74 ARG A N 1
ATOM 549 C CA . ARG A 1 74 ? 5.982 -7.717 -18.440 1.00 84.50 74 ARG A CA 1
ATOM 550 C C . ARG A 1 74 ? 5.885 -7.569 -16.931 1.00 84.50 74 ARG A C 1
ATOM 552 O O . ARG A 1 74 ? 6.183 -6.504 -16.396 1.00 84.50 74 ARG A O 1
ATOM 559 N N . ILE A 1 75 ? 5.517 -8.667 -16.280 1.00 83.50 75 ILE A N 1
ATOM 560 C CA . ILE A 1 75 ? 5.437 -8.797 -14.829 1.00 83.50 75 ILE A CA 1
ATOM 561 C C . ILE A 1 75 ? 6.448 -9.858 -14.397 1.00 83.50 75 ILE A C 1
ATOM 563 O O . ILE A 1 75 ? 6.523 -10.926 -15.002 1.00 83.50 75 ILE A O 1
ATOM 567 N N . VAL A 1 76 ? 7.234 -9.554 -13.370 1.00 81.38 76 VAL A N 1
ATOM 568 C CA . VAL A 1 76 ? 8.245 -10.438 -12.786 1.00 81.38 76 VAL A CA 1
ATOM 569 C C . VAL A 1 76 ? 8.018 -10.487 -11.280 1.00 81.38 76 VAL A C 1
ATOM 571 O O . VAL A 1 76 ? 7.890 -9.450 -10.637 1.00 81.38 76 VAL A O 1
ATOM 574 N N . LEU A 1 77 ? 7.956 -11.683 -10.704 1.00 78.56 77 LEU A N 1
ATOM 575 C CA . LEU A 1 77 ? 7.776 -11.864 -9.262 1.00 78.56 77 LEU A CA 1
ATOM 576 C C . LEU A 1 77 ? 9.118 -12.002 -8.553 1.00 78.56 77 LEU A C 1
ATOM 578 O O . LEU A 1 77 ? 10.063 -12.551 -9.117 1.00 78.56 77 LEU A O 1
ATOM 582 N N . ASN A 1 78 ? 9.171 -11.561 -7.294 1.00 74.12 78 ASN A N 1
ATOM 583 C CA . ASN A 1 78 ? 10.281 -11.812 -6.364 1.00 74.12 78 ASN A CA 1
ATOM 584 C C . ASN A 1 78 ? 11.682 -11.406 -6.862 1.00 74.12 78 ASN A C 1
ATOM 586 O O . ASN A 1 78 ? 12.692 -11.893 -6.356 1.00 74.12 78 ASN A O 1
ATOM 590 N N . ALA A 1 79 ? 11.759 -10.511 -7.845 1.00 78.44 79 ALA A N 1
ATOM 591 C CA . ALA A 1 79 ? 13.007 -10.015 -8.405 1.00 78.44 79 ALA A CA 1
ATOM 592 C C . ALA A 1 79 ? 12.943 -8.499 -8.498 1.00 78.44 79 ALA A C 1
ATOM 594 O O . ALA A 1 79 ? 11.909 -7.957 -8.878 1.00 78.44 79 ALA A O 1
ATOM 595 N N . ASP A 1 80 ? 14.031 -7.816 -8.165 1.00 80.81 80 ASP A N 1
ATOM 596 C CA . ASP A 1 80 ? 14.118 -6.369 -8.315 1.00 80.81 80 ASP A CA 1
ATOM 597 C C . ASP A 1 80 ? 14.599 -6.021 -9.730 1.00 80.81 80 ASP A C 1
ATOM 599 O O . ASP A 1 80 ? 15.660 -6.472 -10.160 1.00 80.81 80 ASP A O 1
ATOM 603 N N . LEU A 1 81 ? 13.803 -5.236 -10.460 1.00 80.56 81 LEU A N 1
ATOM 604 C CA . LEU A 1 81 ? 14.169 -4.706 -11.779 1.00 80.56 81 LEU A CA 1
ATOM 605 C C . LEU A 1 81 ? 14.649 -3.246 -11.710 1.00 80.56 81 LEU A C 1
ATOM 607 O O . LEU A 1 81 ? 14.970 -2.644 -12.739 1.00 80.56 81 LEU A O 1
ATOM 611 N N . THR A 1 82 ? 14.668 -2.648 -10.518 1.00 75.69 82 THR A N 1
ATOM 612 C CA . THR A 1 82 ? 15.146 -1.286 -10.278 1.00 75.69 82 THR A CA 1
ATOM 613 C C . THR A 1 82 ? 16.611 -1.328 -9.847 1.00 75.69 82 THR A C 1
ATOM 615 O O . THR A 1 82 ? 16.997 -2.046 -8.933 1.00 75.69 82 THR A O 1
ATOM 618 N N . ALA A 1 83 ? 17.467 -0.587 -10.552 1.00 64.50 83 ALA A N 1
ATOM 619 C CA . ALA A 1 83 ? 18.921 -0.644 -10.364 1.00 64.50 83 ALA A CA 1
ATOM 620 C C . ALA A 1 83 ? 19.477 0.529 -9.533 1.00 64.50 83 ALA A C 1
ATOM 622 O O . ALA A 1 83 ? 20.691 0.697 -9.435 1.00 64.50 83 ALA A O 1
ATOM 623 N N . THR A 1 84 ? 18.620 1.378 -8.957 1.00 69.75 84 THR A N 1
ATOM 624 C CA . THR A 1 84 ? 19.054 2.589 -8.245 1.00 69.75 84 THR A CA 1
ATOM 625 C C . THR A 1 84 ? 19.223 2.347 -6.747 1.00 69.75 84 THR A C 1
ATOM 627 O O . THR A 1 84 ? 18.430 1.650 -6.127 1.00 69.75 84 THR A O 1
ATOM 630 N N . ALA A 1 85 ? 20.210 2.995 -6.122 1.00 67.56 85 ALA A N 1
ATOM 631 C CA . ALA A 1 85 ? 20.455 2.898 -4.676 1.00 67.56 85 ALA A CA 1
ATOM 632 C C . ALA A 1 85 ? 19.297 3.433 -3.804 1.00 67.56 85 ALA A C 1
ATOM 634 O O . ALA A 1 85 ? 19.163 3.052 -2.646 1.00 67.56 85 ALA A O 1
ATOM 635 N N . GLN A 1 86 ? 18.443 4.311 -4.348 1.00 68.62 86 GLN A N 1
ATOM 636 C CA . GLN A 1 86 ? 17.232 4.786 -3.659 1.00 68.62 86 GLN A CA 1
ATOM 637 C C . GLN A 1 86 ? 16.134 3.715 -3.591 1.00 68.62 86 GLN A C 1
ATOM 639 O O . GLN A 1 86 ? 15.269 3.748 -2.709 1.00 68.62 86 GLN A O 1
ATOM 644 N N . CYS A 1 87 ? 16.173 2.763 -4.520 1.00 74.06 87 CYS A N 1
ATOM 645 C CA . CYS A 1 87 ? 15.215 1.675 -4.631 1.00 74.06 87 CYS A CA 1
ATOM 646 C C . CYS A 1 87 ? 15.766 0.373 -4.038 1.00 74.06 87 CYS A C 1
ATOM 648 O O . CYS A 1 87 ? 15.061 -0.307 -3.292 1.00 74.06 87 CYS A O 1
ATOM 650 N N . ASN A 1 88 ? 17.051 0.115 -4.262 1.00 65.06 88 ASN A N 1
ATOM 651 C CA . ASN A 1 88 ? 17.791 -1.048 -3.809 1.00 65.06 88 ASN A CA 1
ATOM 652 C C . ASN A 1 88 ? 18.395 -0.800 -2.418 1.00 65.06 88 ASN A C 1
ATOM 654 O O . ASN A 1 88 ? 19.513 -0.302 -2.275 1.00 65.06 88 ASN A O 1
ATOM 658 N N . THR A 1 89 ? 17.637 -1.151 -1.379 1.00 62.47 89 THR A N 1
ATOM 659 C CA . THR A 1 89 ? 18.180 -1.319 -0.028 1.00 62.47 89 THR A CA 1
ATOM 660 C C . THR A 1 89 ? 18.247 -2.808 0.285 1.00 62.47 89 THR A C 1
ATOM 662 O O . THR A 1 89 ? 17.300 -3.542 0.019 1.00 62.47 89 THR A O 1
ATOM 665 N N . SER A 1 90 ? 19.321 -3.270 0.932 1.00 64.25 90 SER A N 1
ATOM 666 C CA . SER A 1 90 ? 19.498 -4.687 1.318 1.00 64.25 90 SER A CA 1
ATOM 667 C C . SER A 1 90 ? 18.392 -5.230 2.243 1.00 64.25 90 SER A C 1
ATOM 669 O O . SER A 1 90 ? 18.337 -6.420 2.535 1.00 64.25 90 SER A O 1
ATOM 671 N N . THR A 1 91 ? 17.524 -4.347 2.737 1.00 72.00 91 THR A N 1
ATOM 672 C CA . THR A 1 91 ? 16.394 -4.622 3.629 1.00 72.00 91 THR A CA 1
ATOM 673 C C . THR A 1 91 ? 15.050 -4.742 2.907 1.00 72.00 91 THR A C 1
ATOM 675 O O . THR A 1 91 ? 14.066 -5.131 3.538 1.00 72.00 91 THR A O 1
ATOM 678 N N . ARG A 1 92 ? 14.985 -4.404 1.614 1.00 77.56 92 ARG A N 1
ATOM 679 C CA . ARG A 1 92 ? 13.779 -4.511 0.787 1.00 77.56 92 ARG A CA 1
ATOM 680 C C . ARG A 1 92 ? 13.726 -5.877 0.117 1.00 77.56 92 ARG A C 1
ATOM 682 O O . ARG A 1 92 ? 14.662 -6.295 -0.554 1.00 77.56 92 ARG A O 1
ATOM 689 N N . LYS A 1 93 ? 12.603 -6.566 0.294 1.00 80.69 93 LYS A N 1
ATOM 690 C CA . LYS A 1 93 ? 12.292 -7.829 -0.373 1.00 80.69 93 LYS A CA 1
ATOM 691 C C . LYS A 1 93 ? 11.347 -7.545 -1.540 1.00 80.69 93 LYS A C 1
ATOM 693 O O . LYS A 1 93 ? 10.195 -7.192 -1.275 1.00 80.69 93 LYS A O 1
ATOM 698 N N . PRO A 1 94 ? 11.798 -7.643 -2.802 1.00 80.06 94 PRO A N 1
ATOM 699 C CA . PRO A 1 94 ? 10.927 -7.422 -3.949 1.00 80.06 94 PRO A CA 1
ATOM 700 C C . PRO A 1 94 ? 9.817 -8.474 -3.960 1.00 80.06 94 PRO A C 1
ATOM 702 O O . PRO A 1 94 ? 10.072 -9.649 -3.711 1.00 80.06 94 PRO A O 1
ATOM 705 N N . ILE A 1 95 ? 8.590 -8.043 -4.237 1.00 78.81 95 ILE A N 1
ATOM 706 C CA . ILE A 1 95 ? 7.410 -8.915 -4.353 1.00 78.81 95 ILE A CA 1
ATOM 707 C C . ILE A 1 95 ? 6.901 -8.962 -5.793 1.00 78.81 95 ILE A C 1
ATOM 709 O O . ILE A 1 95 ? 6.535 -10.019 -6.299 1.00 78.81 95 ILE A O 1
ATOM 713 N N . LEU A 1 96 ? 6.916 -7.816 -6.468 1.00 82.19 96 LEU A N 1
ATOM 714 C CA . LEU A 1 96 ? 6.324 -7.621 -7.779 1.00 82.19 96 LEU A CA 1
ATOM 715 C C . LEU A 1 96 ? 7.127 -6.561 -8.513 1.00 82.19 96 LEU A C 1
ATOM 717 O O . LEU A 1 96 ? 7.287 -5.461 -7.997 1.00 82.19 96 LEU A O 1
ATOM 721 N N . SER A 1 97 ? 7.558 -6.863 -9.725 1.00 86.56 97 SER A N 1
ATOM 722 C CA . SER A 1 97 ? 8.247 -5.921 -10.593 1.00 86.56 97 SER A CA 1
ATOM 723 C C . SER A 1 97 ? 7.594 -5.875 -11.959 1.00 86.56 97 SER A C 1
ATOM 725 O O . SER A 1 97 ? 7.173 -6.893 -12.507 1.00 86.56 97 SER A O 1
ATOM 727 N N . LEU A 1 98 ? 7.502 -4.673 -12.507 1.00 88.81 98 LEU A N 1
ATOM 728 C CA . LEU A 1 98 ? 6.769 -4.352 -13.718 1.00 88.81 98 LEU A CA 1
ATOM 729 C C . LEU A 1 98 ? 7.696 -3.651 -14.703 1.00 88.81 98 LEU A C 1
ATOM 731 O O . LEU A 1 98 ? 8.450 -2.751 -14.332 1.00 88.81 98 LEU A O 1
ATOM 735 N N . GLU A 1 99 ? 7.584 -4.020 -15.973 1.00 90.19 99 GLU A N 1
ATOM 736 C CA . GLU A 1 99 ? 8.153 -3.262 -17.083 1.00 90.19 99 GLU A CA 1
ATOM 737 C C . GLU A 1 99 ? 7.035 -2.567 -17.843 1.00 90.19 99 GLU A C 1
ATOM 739 O O . GLU A 1 99 ? 6.213 -3.226 -18.480 1.00 90.19 99 GLU A O 1
ATOM 744 N N . ILE A 1 100 ? 7.007 -1.240 -17.802 1.00 90.31 100 ILE A N 1
ATOM 745 C CA . ILE A 1 100 ? 5.953 -0.430 -18.410 1.00 90.31 100 ILE A CA 1
ATOM 746 C C . ILE A 1 100 ? 6.518 0.296 -19.637 1.00 90.31 100 ILE A C 1
ATOM 748 O O . ILE A 1 100 ? 7.551 0.958 -19.518 1.00 90.31 100 ILE A O 1
ATOM 752 N N . PRO A 1 101 ? 5.893 0.197 -20.825 1.00 89.81 101 PRO A N 1
ATOM 753 C CA . PRO A 1 101 ? 6.354 0.899 -22.020 1.00 89.81 101 PRO A CA 1
ATOM 754 C C . PRO A 1 101 ? 6.412 2.417 -21.831 1.00 89.81 101 PRO A C 1
ATOM 756 O O . PRO A 1 101 ? 5.465 3.032 -21.337 1.00 89.81 101 PRO A O 1
ATOM 759 N N . ARG A 1 102 ? 7.514 3.033 -22.268 1.00 89.00 102 ARG A N 1
ATOM 760 C CA . ARG A 1 102 ? 7.672 4.491 -22.276 1.00 89.00 102 ARG A CA 1
ATOM 761 C C . ARG A 1 102 ? 7.196 5.087 -23.612 1.00 89.00 102 ARG A C 1
ATOM 763 O O . ARG A 1 102 ? 7.519 4.514 -24.653 1.00 89.00 102 ARG A O 1
ATOM 770 N N . PRO A 1 103 ? 6.521 6.257 -23.621 1.00 84.62 103 PRO A N 1
ATOM 771 C CA . PRO A 1 103 ? 6.126 6.936 -24.860 1.00 84.62 103 PRO A CA 1
ATOM 772 C C . PRO A 1 103 ? 7.300 7.265 -25.793 1.00 84.62 103 PRO A C 1
ATOM 774 O O . PRO A 1 103 ? 7.209 7.029 -26.992 1.00 84.62 103 PRO A O 1
ATOM 777 N N . SER A 1 104 ? 8.419 7.748 -25.247 1.00 83.88 104 SER A N 1
ATOM 778 C CA . SER A 1 104 ? 9.649 8.062 -25.989 1.00 83.88 104 SER A CA 1
ATOM 779 C C . SER A 1 104 ? 10.494 6.838 -26.387 1.00 83.88 104 SER A C 1
ATOM 781 O O . SER A 1 104 ? 11.575 6.994 -26.949 1.00 83.88 104 SER A O 1
ATOM 783 N N . GLY A 1 105 ? 10.003 5.617 -26.146 1.00 82.62 105 GLY A N 1
ATOM 784 C CA . GLY A 1 105 ? 10.725 4.371 -26.400 1.00 82.62 105 GLY A CA 1
ATOM 785 C C . GLY A 1 105 ? 11.488 3.863 -25.172 1.00 82.62 105 GLY A C 1
ATOM 786 O O . GLY A 1 105 ? 11.922 4.625 -24.309 1.00 82.62 105 GLY A O 1
ATOM 787 N N . GLY A 1 106 ? 11.621 2.538 -25.068 1.00 86.06 106 GLY A N 1
ATOM 788 C CA . GLY A 1 106 ? 12.182 1.865 -23.893 1.00 86.06 106 GLY A CA 1
ATOM 789 C C . GLY A 1 106 ? 11.132 1.502 -22.837 1.00 86.06 106 GLY A C 1
ATOM 790 O O . GLY A 1 106 ? 9.937 1.402 -23.129 1.00 86.06 106 GLY A O 1
ATOM 791 N N . LEU A 1 107 ? 11.591 1.248 -21.610 1.00 87.81 107 LEU A N 1
ATOM 792 C CA . LEU A 1 107 ? 10.771 0.733 -20.511 1.00 87.81 107 LEU A CA 1
ATOM 793 C C . LEU A 1 107 ? 11.039 1.516 -19.229 1.00 87.81 107 LEU A C 1
ATOM 795 O O . LEU A 1 107 ? 12.184 1.828 -18.904 1.00 87.81 107 LEU A O 1
ATOM 799 N N . TYR A 1 108 ? 9.983 1.786 -18.476 1.00 89.31 108 TYR A N 1
ATOM 800 C CA . TYR A 1 108 ? 10.071 2.069 -17.054 1.00 89.31 108 TYR A CA 1
ATOM 801 C C . TYR A 1 108 ? 10.102 0.752 -16.288 1.00 89.31 108 TYR A C 1
ATOM 803 O O . TYR A 1 108 ? 9.322 -0.148 -16.594 1.00 89.31 108 TYR A O 1
ATOM 811 N N . THR A 1 109 ? 10.965 0.651 -15.280 1.00 89.50 109 THR A N 1
ATOM 812 C CA . THR A 1 109 ? 10.893 -0.435 -14.299 1.00 89.50 109 THR A CA 1
ATOM 813 C C . THR A 1 109 ? 10.279 0.094 -13.008 1.00 89.50 109 THR A C 1
ATOM 815 O O . THR A 1 109 ? 10.661 1.164 -12.522 1.00 89.50 109 THR A O 1
ATOM 818 N N . VAL A 1 110 ? 9.281 -0.630 -12.502 1.00 89.88 110 VAL A N 1
ATOM 819 C CA . VAL A 1 110 ? 8.614 -0.360 -11.225 1.00 89.88 110 VAL A CA 1
ATOM 820 C C . VAL A 1 110 ? 8.719 -1.616 -10.374 1.00 89.88 110 VAL A C 1
ATOM 822 O O . VAL A 1 110 ? 8.216 -2.654 -10.784 1.00 89.88 110 VAL A O 1
ATOM 825 N N . THR A 1 111 ? 9.342 -1.536 -9.205 1.00 89.00 111 THR A N 1
ATOM 826 C CA . THR A 1 111 ? 9.432 -2.640 -8.241 1.00 89.00 111 THR A CA 1
ATOM 827 C C . THR A 1 111 ? 8.619 -2.289 -7.004 1.00 89.00 111 THR A C 1
ATOM 829 O O . THR A 1 111 ? 8.844 -1.258 -6.378 1.00 89.00 111 THR A O 1
ATOM 832 N N . TYR A 1 112 ? 7.719 -3.164 -6.583 1.00 87.06 112 TYR A N 1
ATOM 833 C CA . TYR A 1 112 ? 7.144 -3.135 -5.247 1.00 87.06 112 TYR A CA 1
ATOM 834 C C . TYR A 1 112 ? 7.925 -4.073 -4.346 1.00 87.06 112 TYR A C 1
ATOM 836 O O . TYR A 1 112 ? 8.208 -5.220 -4.706 1.00 87.06 112 TYR A O 1
ATOM 844 N N . ALA A 1 113 ? 8.256 -3.587 -3.159 1.00 83.56 113 ALA A N 1
ATOM 845 C CA . ALA A 1 113 ? 9.035 -4.329 -2.192 1.00 83.56 113 ALA A CA 1
ATOM 846 C C . ALA A 1 113 ? 8.457 -4.180 -0.793 1.00 83.56 113 ALA A C 1
ATOM 848 O O . ALA A 1 113 ? 7.958 -3.123 -0.409 1.00 83.56 113 ALA A O 1
ATOM 849 N N . VAL A 1 114 ? 8.575 -5.246 -0.013 1.00 81.94 114 VAL A N 1
ATOM 850 C CA . VAL A 1 114 ? 8.264 -5.230 1.409 1.00 81.94 114 VAL A CA 1
ATOM 851 C C . VAL A 1 114 ? 9.536 -4.928 2.184 1.00 81.94 114 VAL A C 1
ATOM 853 O O . VAL A 1 114 ? 10.573 -5.554 1.972 1.00 81.94 114 VAL A O 1
ATOM 856 N N . GLN A 1 115 ? 9.457 -3.970 3.098 1.00 81.50 115 GLN A N 1
ATOM 857 C CA . GLN A 1 115 ? 10.563 -3.581 3.960 1.00 81.50 115 GLN A CA 1
ATOM 858 C C . GLN A 1 115 ? 10.137 -3.681 5.418 1.00 81.50 115 GLN A C 1
ATOM 860 O O . GLN A 1 115 ? 9.043 -3.249 5.775 1.00 81.50 115 GLN A O 1
ATOM 865 N N . ALA A 1 116 ? 11.009 -4.233 6.261 1.00 79.19 116 ALA A N 1
ATOM 866 C CA . ALA A 1 116 ? 10.808 -4.199 7.702 1.00 79.19 116 ALA A CA 1
ATOM 867 C C . ALA A 1 116 ? 10.937 -2.757 8.215 1.00 79.19 116 ALA A C 1
ATOM 869 O O . ALA A 1 116 ? 11.909 -2.061 7.908 1.00 79.19 116 ALA A O 1
ATOM 870 N N . ILE A 1 117 ? 9.960 -2.317 9.000 1.00 77.88 117 ILE A N 1
ATOM 871 C CA . ILE A 1 117 ? 9.965 -1.009 9.647 1.00 77.88 117 ILE A CA 1
ATOM 872 C C . ILE A 1 117 ? 10.797 -1.123 10.927 1.00 77.88 117 ILE A C 1
ATOM 874 O O . ILE A 1 117 ? 10.566 -1.999 11.762 1.00 77.88 117 ILE A O 1
ATOM 878 N N . THR A 1 118 ? 11.785 -0.242 11.093 1.00 74.00 118 THR A N 1
ATOM 879 C CA . THR A 1 118 ? 12.532 -0.149 12.351 1.00 74.00 118 THR A CA 1
ATOM 880 C C . THR A 1 118 ? 11.691 0.569 13.416 1.00 74.00 118 THR A C 1
ATOM 882 O O . THR A 1 118 ? 10.909 1.456 13.077 1.00 74.00 118 THR A O 1
ATOM 885 N N . PRO A 1 119 ? 11.859 0.266 14.719 1.00 63.31 119 PRO A N 1
ATOM 886 C CA . PRO A 1 119 ? 11.005 0.810 15.787 1.00 63.31 119 PRO A CA 1
ATOM 887 C C . PRO A 1 119 ? 10.971 2.343 15.912 1.00 63.31 119 PRO A C 1
ATOM 889 O O . PRO A 1 119 ? 10.142 2.875 16.641 1.00 63.31 119 PRO A O 1
ATOM 892 N N . GLN A 1 120 ? 11.882 3.057 15.245 1.00 64.06 120 GLN A N 1
ATOM 893 C CA . GLN A 1 120 ? 11.978 4.521 15.269 1.00 64.06 120 GLN A CA 1
ATOM 894 C C . GLN A 1 120 ? 11.142 5.213 14.181 1.00 64.06 120 GLN A C 1
ATOM 896 O O . GLN A 1 120 ? 11.216 6.430 14.036 1.00 64.06 120 GLN A O 1
ATOM 901 N N . HIS A 1 121 ? 10.379 4.461 13.389 1.00 72.81 121 HIS A N 1
ATOM 902 C CA . HIS A 1 121 ? 9.584 5.012 12.298 1.00 72.81 121 HIS A CA 1
ATOM 903 C C . HIS A 1 121 ? 8.129 5.291 12.695 1.00 72.81 121 HIS A C 1
ATOM 905 O O . HIS A 1 121 ? 7.569 4.632 13.566 1.00 72.81 121 HIS A O 1
ATOM 911 N N . ILE A 1 122 ? 7.506 6.258 12.011 1.00 78.25 122 ILE A N 1
ATOM 912 C CA . ILE A 1 122 ? 6.097 6.650 12.215 1.00 78.25 122 ILE A CA 1
ATOM 913 C C . ILE A 1 122 ? 5.079 5.673 11.596 1.00 78.25 122 ILE A C 1
ATOM 915 O O . ILE A 1 122 ? 3.882 5.792 11.853 1.00 78.25 122 ILE A O 1
ATOM 919 N N . TRP A 1 123 ? 5.541 4.738 10.761 1.00 80.38 123 TRP A N 1
ATOM 920 C CA . TRP A 1 123 ? 4.700 3.795 10.022 1.00 80.38 123 TRP A CA 1
ATOM 921 C C . TRP A 1 123 ? 4.175 2.681 10.924 1.00 80.38 123 TRP A C 1
ATOM 923 O O . TRP A 1 123 ? 4.882 2.193 11.806 1.00 80.38 123 TRP A O 1
ATOM 933 N N . GLN A 1 124 ? 2.928 2.271 10.701 1.00 74.69 124 GLN A N 1
ATOM 934 C CA . GLN A 1 124 ? 2.297 1.227 11.503 1.00 74.69 124 GLN A CA 1
ATOM 935 C C . GLN A 1 124 ? 2.793 -0.168 11.092 1.00 74.69 124 GLN A C 1
ATOM 937 O O . GLN A 1 124 ? 3.088 -0.416 9.927 1.00 74.69 124 GLN A O 1
ATOM 942 N N . GLY A 1 125 ? 2.818 -1.114 12.035 1.00 70.44 125 GLY A N 1
ATOM 943 C CA . GLY A 1 125 ? 3.161 -2.520 11.769 1.00 70.44 125 GLY A CA 1
ATOM 944 C C . GLY A 1 125 ? 4.666 -2.796 11.610 1.00 70.44 125 GLY A C 1
ATOM 945 O O . GLY A 1 125 ? 5.474 -1.874 11.567 1.00 70.44 125 GLY A O 1
ATOM 946 N N . PRO A 1 126 ? 5.085 -4.075 11.580 1.00 72.38 126 PRO A N 1
ATOM 947 C CA . PRO A 1 126 ? 6.500 -4.420 11.457 1.00 72.38 126 PRO A CA 1
ATOM 948 C C . PRO A 1 126 ? 7.024 -4.330 10.015 1.00 72.38 126 PRO A C 1
ATOM 950 O O . PRO A 1 126 ? 8.232 -4.415 9.821 1.00 72.38 126 PRO A O 1
ATOM 953 N N . HIS A 1 127 ? 6.155 -4.185 9.008 1.00 77.38 127 HIS A N 1
ATOM 954 C CA . HIS A 1 127 ? 6.533 -4.062 7.601 1.00 77.38 127 HIS A CA 1
ATOM 955 C C . HIS A 1 127 ? 5.701 -3.000 6.867 1.00 77.38 127 HIS A C 1
ATOM 957 O O . HIS A 1 127 ? 4.567 -2.700 7.233 1.00 77.38 127 HIS A O 1
ATOM 963 N N . ALA A 1 128 ? 6.258 -2.477 5.781 1.00 82.44 128 ALA A N 1
ATOM 964 C CA . ALA A 1 128 ? 5.602 -1.564 4.854 1.00 82.44 128 ALA A CA 1
ATOM 965 C C . ALA A 1 128 ? 5.862 -1.996 3.408 1.00 82.44 128 ALA A C 1
ATOM 967 O O . ALA A 1 128 ? 6.905 -2.587 3.108 1.00 82.44 128 ALA A O 1
ATOM 968 N N . ILE A 1 129 ? 4.924 -1.684 2.515 1.00 84.38 129 ILE A N 1
ATOM 969 C CA . ILE A 1 129 ? 5.098 -1.846 1.071 1.00 84.38 129 ILE A CA 1
ATOM 970 C C . ILE A 1 129 ? 5.589 -0.524 0.510 1.00 84.38 129 ILE A C 1
ATOM 972 O O . ILE A 1 129 ? 4.929 0.509 0.642 1.00 84.38 129 ILE A O 1
ATOM 976 N N . TYR A 1 130 ? 6.730 -0.589 -0.155 1.00 87.31 130 TYR A N 1
ATOM 977 C CA . TYR A 1 130 ? 7.304 0.509 -0.904 1.00 87.31 130 TYR A CA 1
ATOM 978 C C . TYR A 1 130 ? 7.136 0.257 -2.393 1.00 87.31 130 TYR A C 1
ATOM 980 O O . TYR A 1 130 ? 7.307 -0.868 -2.865 1.00 87.31 130 TYR A O 1
ATOM 988 N N . ARG A 1 131 ? 6.850 1.322 -3.131 1.00 90.44 131 ARG A N 1
ATOM 989 C CA . ARG A 1 131 ? 6.928 1.363 -4.584 1.00 90.44 131 ARG A CA 1
ATOM 990 C C . ARG A 1 131 ? 8.215 2.062 -4.981 1.00 90.44 131 ARG A C 1
ATOM 992 O O . ARG A 1 131 ? 8.454 3.194 -4.591 1.00 90.44 131 ARG A O 1
ATOM 999 N N . CYS A 1 132 ? 9.003 1.406 -5.807 1.00 89.94 132 CYS A N 1
ATOM 1000 C CA . CYS A 1 132 ? 10.211 1.928 -6.412 1.00 89.94 132 CYS A CA 1
ATOM 1001 C C . CYS A 1 132 ? 9.966 2.139 -7.900 1.00 89.94 132 CYS A C 1
ATOM 1003 O O . CYS A 1 132 ? 9.708 1.175 -8.610 1.00 89.94 132 CYS A O 1
ATOM 1005 N N . GLY A 1 133 ? 10.021 3.373 -8.390 1.00 90.38 133 GLY A N 1
ATOM 1006 C CA . GLY A 1 133 ? 9.730 3.647 -9.797 1.00 90.38 133 GLY A CA 1
ATOM 1007 C C . GLY A 1 133 ? 9.888 5.118 -10.172 1.00 90.38 133 GLY A C 1
ATOM 1008 O O . GLY A 1 133 ? 10.298 5.923 -9.336 1.00 90.38 133 GLY A O 1
ATOM 1009 N N . PRO A 1 134 ? 9.586 5.488 -11.428 1.00 89.50 134 PRO A N 1
ATOM 1010 C CA . PRO A 1 134 ? 9.544 6.885 -11.840 1.00 89.50 134 PRO A CA 1
ATOM 1011 C C . PRO A 1 134 ? 8.488 7.661 -11.043 1.00 89.50 134 PRO A C 1
ATOM 1013 O O . PRO A 1 134 ? 7.461 7.103 -10.626 1.00 89.50 134 PRO A O 1
ATOM 1016 N N . SER A 1 135 ? 8.752 8.954 -10.856 1.00 89.00 135 SER A N 1
ATOM 1017 C CA . SER A 1 135 ? 7.824 9.880 -10.212 1.00 89.00 135 SER A CA 1
ATOM 1018 C C . SER A 1 135 ? 6.677 10.257 -11.149 1.00 89.00 135 SER A C 1
ATOM 1020 O O . SER A 1 135 ? 6.789 10.174 -12.377 1.00 89.00 135 SER A O 1
ATOM 1022 N N . PHE A 1 136 ? 5.570 10.710 -10.567 1.00 88.38 136 PHE A N 1
ATOM 1023 C CA . PHE A 1 136 ? 4.427 11.229 -11.312 1.00 88.38 136 PHE A CA 1
ATOM 1024 C C . PHE A 1 136 ? 4.505 12.752 -11.449 1.00 88.38 136 PHE A C 1
ATOM 1026 O O . PHE A 1 136 ? 4.939 13.442 -10.526 1.00 88.38 136 PHE A O 1
ATOM 1033 N N . ASN A 1 137 ? 4.084 13.275 -12.598 1.00 89.44 137 ASN A N 1
ATOM 1034 C CA . ASN A 1 137 ? 3.869 14.706 -12.799 1.00 89.44 137 ASN A CA 1
ATOM 1035 C C . ASN A 1 137 ? 2.482 15.133 -12.266 1.00 89.44 137 ASN A C 1
ATOM 1037 O O . ASN A 1 137 ? 1.693 14.306 -11.805 1.00 89.44 137 ASN A O 1
ATOM 1041 N N . SER A 1 138 ? 2.154 16.425 -12.356 1.00 89.31 138 SER A N 1
ATOM 1042 C CA . SER A 1 138 ? 0.856 16.973 -11.919 1.00 89.31 138 SER A CA 1
ATOM 1043 C C . SER A 1 138 ? -0.360 16.403 -12.661 1.00 89.31 138 SER A C 1
ATOM 1045 O O . SER A 1 138 ? -1.484 16.553 -12.195 1.00 89.31 138 SER A O 1
ATOM 1047 N N . GLU A 1 139 ? -0.146 15.757 -13.807 1.00 88.50 139 GLU A N 1
ATOM 1048 C CA . GLU A 1 139 ? -1.179 15.105 -14.619 1.00 88.50 139 GLU A CA 1
ATOM 1049 C C . GLU A 1 139 ? -1.316 13.606 -14.298 1.00 88.50 139 GLU A C 1
ATOM 1051 O O . GLU A 1 139 ? -2.094 12.904 -14.941 1.00 88.50 139 GLU A O 1
ATOM 1056 N N . GLY A 1 140 ? -0.546 13.084 -13.336 1.00 84.31 140 GLY A N 1
ATOM 1057 C CA . GLY A 1 140 ? -0.557 11.666 -12.971 1.00 84.31 140 GLY A CA 1
ATOM 1058 C C . GLY A 1 140 ? 0.145 10.749 -13.978 1.00 84.31 140 GLY A C 1
ATOM 1059 O O . GLY A 1 140 ? -0.020 9.533 -13.919 1.00 84.31 140 GLY A O 1
ATOM 1060 N N . ARG A 1 141 ? 0.940 11.300 -14.904 1.00 87.44 141 ARG A N 1
ATOM 1061 C CA . ARG A 1 141 ? 1.773 10.529 -15.840 1.00 87.44 141 ARG A CA 1
ATOM 1062 C C . ARG A 1 141 ? 3.190 10.389 -15.298 1.00 87.44 141 ARG A C 1
ATOM 1064 O O . ARG A 1 141 ? 3.649 11.234 -14.534 1.00 87.44 141 ARG A O 1
ATOM 1071 N N . TYR A 1 142 ? 3.910 9.351 -15.721 1.00 88.75 142 TYR A N 1
ATOM 1072 C CA . TYR A 1 142 ? 5.328 9.239 -15.382 1.00 88.75 142 TYR A CA 1
ATOM 1073 C C . TYR A 1 142 ? 6.121 10.405 -15.957 1.00 88.75 142 TYR A C 1
ATOM 1075 O O . TYR A 1 142 ? 6.003 10.737 -17.137 1.00 88.75 142 TYR A O 1
ATOM 1083 N N . THR A 1 143 ? 6.967 10.988 -15.118 1.00 88.00 143 THR A N 1
ATOM 1084 C CA . THR A 1 143 ? 7.908 12.016 -15.542 1.00 88.00 143 THR A CA 1
ATOM 1085 C C . THR A 1 143 ? 8.991 11.365 -16.399 1.00 88.00 143 THR A C 1
ATOM 1087 O O . THR A 1 143 ? 9.657 10.411 -15.986 1.00 88.00 143 THR A O 1
ATOM 1090 N N . GLU A 1 144 ? 9.169 11.848 -17.628 1.00 80.44 144 GLU A N 1
ATOM 1091 C CA . GLU A 1 144 ? 10.242 11.352 -18.487 1.00 80.44 144 GLU A CA 1
ATOM 1092 C C . GLU A 1 144 ? 11.608 11.694 -17.876 1.00 80.44 144 GLU A C 1
ATOM 1094 O O . GLU A 1 144 ? 11.836 12.807 -17.412 1.00 80.44 144 GLU A O 1
ATOM 1099 N N . ASN A 1 145 ? 12.516 10.713 -17.860 1.00 78.31 145 ASN A N 1
ATOM 1100 C CA . ASN A 1 145 ? 13.875 10.836 -17.314 1.00 78.31 145 ASN A CA 1
ATOM 1101 C C . ASN A 1 145 ? 13.971 11.153 -15.809 1.00 78.31 145 ASN A C 1
ATOM 1103 O O . ASN A 1 145 ? 15.040 11.545 -15.343 1.00 78.31 145 ASN A O 1
ATOM 1107 N N . SER A 1 146 ? 12.909 10.935 -15.026 1.00 79.12 146 SER A N 1
ATOM 1108 C CA . SER A 1 146 ? 13.028 10.975 -13.566 1.00 79.12 146 SER A CA 1
ATOM 1109 C C . SER A 1 146 ? 13.915 9.837 -13.063 1.00 79.12 146 SER A C 1
ATOM 1111 O O . SER A 1 146 ? 13.790 8.698 -13.530 1.00 79.12 146 SER A O 1
ATOM 1113 N N . SER A 1 147 ? 14.737 10.106 -12.049 1.00 80.25 147 SER A N 1
ATOM 1114 C CA . SER A 1 147 ? 15.317 9.039 -11.234 1.00 80.25 147 SER A CA 1
ATOM 1115 C C . SER A 1 147 ? 14.213 8.190 -10.598 1.00 80.25 147 SER A C 1
ATOM 1117 O O . SER A 1 147 ? 13.082 8.643 -10.416 1.00 80.25 147 SER A O 1
ATOM 1119 N N . GLN A 1 148 ? 14.533 6.935 -10.295 1.00 84.31 148 GLN A N 1
ATOM 1120 C CA . GLN A 1 148 ? 13.618 6.065 -9.567 1.00 84.31 148 GLN A CA 1
ATOM 1121 C C . GLN A 1 148 ? 13.659 6.412 -8.084 1.00 84.31 148 GLN A C 1
ATOM 1123 O O . GLN A 1 148 ? 14.743 6.462 -7.502 1.00 84.31 148 GLN A O 1
ATOM 1128 N N . PHE A 1 149 ? 12.484 6.611 -7.496 1.00 83.81 149 PHE A N 1
ATOM 1129 C CA . PHE A 1 149 ? 12.312 6.922 -6.084 1.00 83.81 149 PHE A CA 1
ATOM 1130 C C . PHE A 1 149 ? 11.511 5.818 -5.397 1.00 83.81 149 PHE A C 1
ATOM 1132 O O . PHE A 1 149 ? 10.647 5.191 -6.012 1.00 83.81 149 PHE A O 1
ATOM 1139 N N . GLY A 1 150 ? 11.848 5.557 -4.132 1.00 85.25 150 GLY A N 1
ATOM 1140 C CA . GLY A 1 150 ? 11.148 4.606 -3.277 1.00 85.25 150 GLY A CA 1
ATOM 1141 C C . GLY A 1 150 ? 10.136 5.313 -2.380 1.00 85.25 150 GLY A C 1
ATOM 1142 O O . GLY A 1 150 ? 10.531 5.850 -1.348 1.00 85.25 150 GLY A O 1
ATOM 1143 N N . ASP A 1 151 ? 8.859 5.253 -2.740 1.00 87.69 151 ASP A N 1
ATOM 1144 C CA . ASP A 1 151 ? 7.748 5.846 -1.994 1.00 87.69 151 ASP A CA 1
ATOM 1145 C C . ASP A 1 151 ? 7.027 4.795 -1.147 1.00 87.69 151 ASP A C 1
ATOM 1147 O O . ASP A 1 151 ? 6.885 3.638 -1.550 1.00 87.69 151 ASP A O 1
ATOM 1151 N N . LEU A 1 152 ? 6.551 5.187 0.036 1.00 87.12 152 LEU A N 1
ATOM 1152 C CA . LEU A 1 152 ? 5.680 4.337 0.844 1.00 87.12 152 LEU A CA 1
ATOM 1153 C C . LEU A 1 152 ? 4.296 4.261 0.191 1.00 87.12 152 LEU A C 1
ATOM 1155 O O . LEU A 1 152 ? 3.667 5.291 -0.036 1.00 87.12 152 LEU A O 1
ATOM 1159 N N . LEU A 1 153 ? 3.803 3.046 -0.045 1.00 87.19 153 LEU A N 1
ATOM 1160 C CA . LEU A 1 153 ? 2.471 2.816 -0.598 1.00 87.19 153 LEU A CA 1
ATOM 1161 C C . LEU A 1 153 ? 1.465 2.393 0.478 1.00 87.19 153 LEU A C 1
ATOM 1163 O O . LEU A 1 153 ? 0.380 2.959 0.570 1.00 87.19 153 LEU A O 1
ATOM 1167 N N . ILE A 1 154 ? 1.822 1.391 1.285 1.00 85.25 154 ILE A N 1
ATOM 1168 C CA . ILE A 1 154 ? 0.966 0.837 2.342 1.00 85.25 154 ILE A CA 1
ATOM 1169 C C . ILE A 1 154 ? 1.815 0.620 3.595 1.00 85.25 154 ILE A C 1
ATOM 1171 O O . ILE A 1 154 ? 2.890 0.019 3.525 1.00 85.25 154 ILE A O 1
ATOM 1175 N N . ASP A 1 155 ? 1.310 1.057 4.745 1.00 81.81 155 ASP A N 1
ATOM 1176 C CA . ASP A 1 155 ? 1.817 0.684 6.063 1.00 81.81 155 ASP A CA 1
ATOM 1177 C C . ASP A 1 155 ? 0.879 -0.318 6.757 1.00 81.81 155 ASP A C 1
ATOM 1179 O O . ASP A 1 155 ? -0.123 -0.772 6.205 1.00 81.81 155 ASP A O 1
ATOM 1183 N N . GLY A 1 156 ? 1.241 -0.752 7.959 1.00 73.75 156 GLY A N 1
ATOM 1184 C CA . GLY A 1 156 ? 0.483 -1.759 8.696 1.00 73.75 156 GLY A CA 1
ATOM 1185 C C . GLY A 1 156 ? 0.659 -3.170 8.140 1.00 73.75 156 GLY A C 1
ATOM 1186 O O . GLY A 1 156 ? -0.125 -4.055 8.481 1.00 73.75 156 GLY A O 1
ATOM 1187 N N . VAL A 1 157 ? 1.685 -3.404 7.311 1.00 71.00 157 VAL A N 1
ATOM 1188 C CA . VAL A 1 157 ? 2.000 -4.735 6.784 1.00 71.00 157 VAL A CA 1
ATOM 1189 C C . VAL A 1 157 ? 2.752 -5.541 7.842 1.00 71.00 157 VAL A C 1
ATOM 1191 O O . VAL A 1 157 ? 3.413 -4.985 8.717 1.00 71.00 157 VAL A O 1
ATOM 1194 N N . ALA A 1 158 ? 2.648 -6.866 7.828 1.00 60.91 158 ALA A N 1
ATOM 1195 C CA . ALA A 1 158 ? 3.238 -7.706 8.849 1.00 60.91 158 ALA A CA 1
ATOM 1196 C C . ALA A 1 158 ? 4.184 -8.713 8.279 1.00 60.91 158 ALA A C 1
ATOM 1198 O O . ALA A 1 158 ? 4.461 -8.714 7.083 1.00 60.91 158 ALA A O 1
ATOM 1199 N N . ASN A 1 159 ? 4.702 -9.540 9.184 1.00 56.31 159 ASN A N 1
ATOM 1200 C CA . ASN A 1 159 ? 5.611 -10.603 8.836 1.00 56.31 159 ASN A CA 1
ATOM 1201 C C . ASN A 1 159 ? 5.016 -11.406 7.692 1.00 56.31 159 ASN A C 1
ATOM 1203 O O . ASN A 1 159 ? 3.992 -12.076 7.866 1.00 56.31 159 ASN A O 1
ATOM 1207 N N . GLN A 1 160 ? 5.689 -11.300 6.545 1.00 53.66 160 GLN A N 1
ATOM 1208 C CA . GLN A 1 160 ? 5.347 -12.042 5.352 1.00 53.66 160 GLN A CA 1
ATOM 1209 C C . GLN A 1 160 ? 5.266 -13.517 5.720 1.00 53.66 160 GLN A C 1
ATOM 1211 O O . GLN A 1 160 ? 6.233 -14.103 6.213 1.00 53.66 160 GLN A O 1
ATOM 1216 N N . VAL A 1 161 ? 4.090 -14.096 5.514 1.00 52.34 161 VAL A N 1
ATOM 1217 C CA . VAL A 1 161 ? 3.934 -15.540 5.560 1.00 52.34 161 VAL A CA 1
ATOM 1218 C C . VAL A 1 161 ? 4.308 -16.033 4.173 1.00 52.34 161 VAL A C 1
ATOM 1220 O O . VAL A 1 161 ? 3.780 -15.540 3.180 1.00 52.34 161 VAL A O 1
ATOM 1223 N N . ASN A 1 162 ? 5.258 -16.958 4.109 1.00 49.97 162 ASN A N 1
ATOM 1224 C CA . ASN A 1 162 ? 5.670 -17.589 2.865 1.00 49.97 162 ASN A CA 1
ATOM 1225 C C . ASN A 1 162 ? 4.544 -18.553 2.461 1.00 49.97 162 ASN A C 1
ATOM 1227 O O . ASN A 1 162 ? 4.516 -19.692 2.923 1.00 49.97 162 ASN A O 1
ATOM 1231 N N . LEU A 1 163 ? 3.544 -18.055 1.732 1.00 47.22 163 LEU A N 1
ATOM 1232 C CA . LEU A 1 163 ? 2.356 -18.822 1.363 1.00 47.22 163 LEU A CA 1
ATOM 1233 C C . LEU A 1 163 ? 2.324 -18.993 -0.145 1.00 47.22 163 LEU A C 1
ATOM 1235 O O . LEU A 1 163 ? 2.381 -18.039 -0.909 1.00 47.22 163 LEU A O 1
ATOM 1239 N N . ASN A 1 164 ? 2.247 -20.250 -0.552 1.00 47.22 164 ASN A N 1
ATOM 1240 C CA . ASN A 1 164 ? 2.242 -20.698 -1.937 1.00 47.22 164 ASN A CA 1
ATOM 1241 C C . ASN A 1 164 ? 0.901 -20.450 -2.652 1.00 47.22 164 ASN A C 1
ATOM 1243 O O . ASN A 1 164 ? 0.824 -20.689 -3.852 1.00 47.22 164 ASN A O 1
ATOM 1247 N N . THR A 1 165 ? -0.146 -19.979 -1.959 1.00 53.12 165 THR A N 1
ATOM 1248 C CA . THR A 1 165 ? -1.461 -19.713 -2.560 1.00 53.12 165 THR A CA 1
ATOM 1249 C C . THR A 1 165 ? -2.135 -18.462 -1.989 1.00 53.12 165 THR A C 1
ATOM 1251 O O . THR A 1 165 ? -2.024 -18.149 -0.803 1.00 53.12 165 THR A O 1
ATOM 1254 N N . THR A 1 166 ? -2.881 -17.743 -2.833 1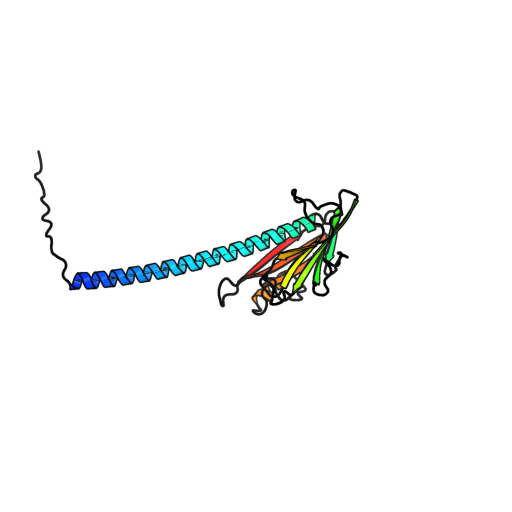.00 55.50 166 THR A N 1
ATOM 1255 C CA . THR A 1 166 ? -3.592 -16.509 -2.457 1.00 55.50 166 THR A CA 1
ATOM 1256 C C . THR A 1 166 ? -4.708 -16.767 -1.438 1.00 55.50 166 THR A C 1
ATOM 1258 O O . THR A 1 166 ? -4.785 -16.092 -0.417 1.00 55.50 166 THR A O 1
ATOM 1261 N N . SER A 1 167 ? -5.533 -17.802 -1.619 1.00 55.09 167 SER A N 1
ATOM 1262 C CA . SER A 1 167 ? -6.656 -18.101 -0.711 1.00 55.09 167 SER A CA 1
ATOM 1263 C C . SER A 1 167 ? -6.247 -18.472 0.720 1.00 55.09 167 SER A C 1
ATOM 1265 O O . SER A 1 167 ? -7.044 -18.324 1.652 1.00 55.09 167 SER A O 1
ATOM 1267 N N . GLU A 1 168 ? -5.020 -18.956 0.918 1.00 63.28 168 GLU A N 1
ATOM 1268 C CA . GLU A 1 168 ? -4.528 -19.353 2.238 1.00 63.28 168 GLU A CA 1
ATOM 1269 C C . GLU A 1 168 ? -3.992 -18.177 3.047 1.00 63.28 168 GLU A C 1
ATOM 1271 O O . GLU A 1 168 ? -3.979 -18.255 4.270 1.00 63.28 168 GLU A O 1
ATOM 1276 N N . ILE A 1 169 ? -3.648 -17.052 2.414 1.00 65.25 169 ILE A N 1
ATOM 1277 C CA . ILE A 1 169 ? -3.081 -15.881 3.098 1.00 65.25 169 ILE A CA 1
ATOM 1278 C C . ILE A 1 169 ? -4.038 -15.308 4.119 1.00 65.25 169 ILE A C 1
ATOM 1280 O O . ILE A 1 169 ? -3.692 -15.144 5.284 1.00 65.25 169 ILE A O 1
ATOM 1284 N N . CYS A 1 170 ? -5.270 -15.050 3.708 1.00 66.31 170 CYS A N 1
ATOM 1285 C CA . CYS A 1 170 ? -6.259 -14.438 4.583 1.00 66.31 170 CYS A CA 1
ATOM 1286 C C . CYS A 1 170 ? -6.681 -15.368 5.711 1.00 66.31 170 CYS A C 1
ATOM 1288 O O . CYS A 1 170 ? -6.854 -14.926 6.847 1.00 66.31 170 CYS A O 1
ATOM 1290 N N . ARG A 1 171 ? -6.775 -16.669 5.418 1.00 68.06 171 ARG A N 1
ATOM 1291 C CA . ARG A 1 171 ? -7.026 -17.692 6.435 1.00 68.06 171 ARG A CA 1
ATOM 1292 C C . ARG A 1 171 ? -5.851 -17.824 7.402 1.00 68.06 171 ARG A C 1
ATOM 1294 O O . ARG A 1 171 ? -6.083 -17.893 8.602 1.00 68.06 171 ARG A O 1
ATOM 1301 N N . ALA A 1 172 ? -4.613 -17.798 6.917 1.00 65.12 172 ALA A N 1
ATOM 1302 C CA . ALA A 1 172 ? -3.409 -17.904 7.736 1.00 65.12 172 ALA A CA 1
ATOM 1303 C C . ALA A 1 172 ? -3.191 -16.666 8.618 1.00 65.12 172 ALA A C 1
ATOM 1305 O O . ALA A 1 172 ? -2.886 -16.810 9.802 1.00 65.12 172 ALA A O 1
ATOM 1306 N N . ILE A 1 173 ? -3.413 -15.457 8.086 1.00 64.81 173 ILE A N 1
ATOM 1307 C CA . ILE A 1 173 ? -3.380 -14.216 8.874 1.00 64.81 173 ILE A CA 1
ATOM 1308 C C . ILE A 1 173 ? -4.485 -14.242 9.939 1.00 64.81 173 ILE A C 1
ATOM 1310 O O . ILE A 1 173 ? -4.238 -13.866 11.081 1.00 64.81 173 ILE A O 1
ATOM 1314 N N . ALA A 1 174 ? -5.692 -14.713 9.601 1.00 63.84 174 ALA A N 1
ATOM 1315 C CA . ALA A 1 174 ? -6.785 -14.839 10.568 1.00 63.84 174 ALA A CA 1
ATOM 1316 C C . ALA A 1 174 ? -6.516 -15.904 11.644 1.00 63.84 174 ALA A C 1
ATOM 1318 O O . ALA A 1 174 ? -6.906 -15.724 12.797 1.00 63.84 174 ALA A O 1
ATOM 1319 N N . ALA A 1 175 ? -5.838 -16.998 11.289 1.00 65.12 175 ALA A N 1
ATOM 1320 C CA . ALA A 1 175 ? -5.526 -18.090 12.205 1.00 65.12 175 ALA A CA 1
ATOM 1321 C C . ALA A 1 175 ? -4.386 -17.759 13.181 1.00 65.12 175 ALA A C 1
ATOM 1323 O O . ALA A 1 175 ? -4.338 -18.322 14.275 1.00 65.12 175 ALA A O 1
ATOM 1324 N N . ASN A 1 176 ? -3.472 -16.852 12.821 1.00 60.84 176 ASN A N 1
ATOM 1325 C CA . ASN A 1 176 ? -2.276 -16.588 13.612 1.00 60.84 176 ASN A CA 1
ATOM 1326 C C . ASN A 1 176 ? -2.193 -15.125 14.085 1.00 60.84 176 ASN A C 1
ATOM 1328 O O . ASN A 1 176 ? -1.866 -14.204 13.337 1.00 60.84 176 ASN A O 1
ATOM 1332 N N . ARG A 1 177 ? -2.421 -14.935 15.393 1.00 54.78 177 ARG A N 1
ATOM 1333 C CA . ARG A 1 177 ? -2.473 -13.625 16.071 1.00 54.78 177 ARG A CA 1
ATOM 1334 C C . ARG A 1 177 ? -1.142 -12.861 16.096 1.00 54.78 177 ARG A C 1
ATOM 1336 O O . ARG A 1 177 ? -1.138 -11.669 16.401 1.00 54.78 177 ARG A O 1
ATOM 1343 N N . ASN A 1 178 ? -0.027 -13.512 15.758 1.00 54.91 178 ASN A N 1
ATOM 1344 C CA . ASN A 1 178 ? 1.274 -12.850 15.637 1.00 54.91 178 ASN A CA 1
ATOM 1345 C C . ASN A 1 178 ? 1.465 -12.141 14.288 1.00 54.91 178 ASN A C 1
ATOM 1347 O O . ASN A 1 178 ? 2.372 -11.318 14.168 1.00 54.91 178 ASN A O 1
ATOM 1351 N N . HIS A 1 179 ? 0.619 -12.411 13.288 1.00 53.16 179 HIS A N 1
ATOM 1352 C CA . HIS A 1 179 ? 0.670 -11.714 12.004 1.00 53.16 179 HIS A CA 1
ATOM 1353 C C . HIS A 1 179 ? -0.321 -10.559 11.997 1.00 53.16 179 HIS A C 1
ATOM 1355 O O . HIS A 1 179 ? -1.456 -10.677 12.448 1.00 53.16 179 HIS A O 1
ATOM 1361 N N . THR A 1 180 ? 0.118 -9.424 11.471 1.00 48.78 180 THR A N 1
ATOM 1362 C CA . THR A 1 180 ? -0.685 -8.208 11.334 1.00 48.78 180 THR A CA 1
ATOM 1363 C C . THR A 1 180 ? -0.998 -7.831 9.874 1.00 48.78 180 THR A C 1
ATOM 1365 O O . THR A 1 180 ? -1.500 -6.741 9.668 1.00 48.78 180 THR A O 1
ATOM 1368 N N . ALA A 1 181 ? -0.678 -8.683 8.879 1.00 54.88 181 ALA A N 1
ATOM 1369 C CA . ALA A 1 181 ? -0.830 -8.477 7.423 1.00 54.88 181 ALA A CA 1
ATOM 1370 C C . ALA A 1 181 ? 0.118 -9.402 6.610 1.00 54.88 181 ALA A C 1
ATOM 1372 O O . ALA A 1 181 ? 1.183 -9.764 7.103 1.00 54.88 181 ALA A O 1
ATOM 1373 N N . ALA A 1 182 ? -0.196 -9.732 5.355 1.00 60.44 182 ALA A N 1
ATOM 1374 C CA . ALA A 1 182 ? 0.734 -10.363 4.411 1.00 60.44 182 ALA A CA 1
ATOM 1375 C C . ALA A 1 182 ? 0.413 -9.979 2.957 1.00 60.44 182 ALA A C 1
ATOM 1377 O O . ALA A 1 182 ? -0.699 -9.563 2.641 1.00 60.44 182 ALA A O 1
ATOM 1378 N N . VAL A 1 183 ? 1.404 -10.121 2.078 1.00 65.06 183 VAL A N 1
ATOM 1379 C CA . VAL A 1 183 ? 1.327 -9.734 0.664 1.00 65.06 183 VAL A CA 1
ATOM 1380 C C . VAL A 1 183 ? 1.820 -10.891 -0.184 1.00 65.06 183 VAL A C 1
ATOM 1382 O O . VAL A 1 183 ? 2.905 -11.402 0.089 1.00 65.06 183 VAL A O 1
ATOM 1385 N N . GLN A 1 184 ? 1.057 -11.250 -1.212 1.00 70.06 184 GLN A N 1
ATOM 1386 C CA . GLN A 1 184 ? 1.442 -12.238 -2.215 1.00 70.06 184 GLN A CA 1
ATOM 1387 C C . GLN A 1 184 ? 1.044 -11.747 -3.597 1.00 70.06 184 GLN A C 1
ATOM 1389 O O . GLN A 1 184 ? -0.062 -11.244 -3.801 1.00 70.06 184 GLN A O 1
ATOM 1394 N N . ALA A 1 185 ? 1.934 -11.966 -4.553 1.00 65.38 185 ALA A N 1
ATOM 1395 C CA . ALA A 1 185 ? 1.627 -11.864 -5.964 1.00 65.38 185 ALA A CA 1
ATOM 1396 C C . ALA A 1 185 ? 1.829 -13.241 -6.607 1.00 65.38 185 ALA A C 1
ATOM 1398 O O . ALA A 1 185 ? 2.765 -13.960 -6.259 1.00 65.38 185 ALA A O 1
ATOM 1399 N N . ASP A 1 186 ? 0.922 -13.608 -7.502 1.00 68.06 186 ASP A N 1
ATOM 1400 C CA . ASP A 1 186 ? 0.939 -14.867 -8.237 1.00 68.06 186 ASP A CA 1
ATOM 1401 C C . ASP A 1 186 ? 0.732 -14.596 -9.732 1.00 68.06 186 ASP A C 1
ATOM 1403 O 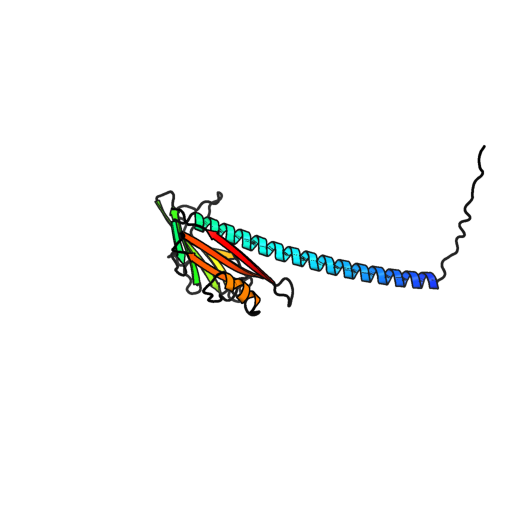O . ASP A 1 186 ? 0.021 -13.663 -10.119 1.00 68.06 186 ASP A O 1
ATOM 1407 N N . LEU A 1 187 ? 1.377 -15.399 -10.574 1.00 64.44 187 LEU A N 1
ATOM 1408 C CA . LEU A 1 187 ? 1.315 -15.307 -12.028 1.00 64.44 187 LEU A CA 1
ATOM 1409 C C . LEU A 1 187 ? 0.832 -16.641 -12.583 1.00 64.44 187 LEU A C 1
ATOM 1411 O O . LEU A 1 187 ? 1.534 -17.646 -12.515 1.00 64.44 187 LEU A O 1
ATOM 1415 N N . SER A 1 188 ? -0.341 -16.640 -13.214 1.00 63.47 188 SER A N 1
ATOM 1416 C CA . SER A 1 188 ? -0.779 -17.785 -14.005 1.00 63.47 188 SER A CA 1
ATOM 1417 C C . SER A 1 188 ? -0.173 -17.704 -15.404 1.00 63.47 188 SER A C 1
ATOM 1419 O O . SER A 1 188 ? -0.637 -16.933 -16.252 1.00 63.47 188 SER A O 1
ATOM 1421 N N . GLU A 1 189 ? 0.837 -18.538 -15.670 1.00 55.38 189 GLU A N 1
ATOM 1422 C CA . GLU A 1 189 ? 1.461 -18.668 -16.998 1.00 55.38 189 GLU A CA 1
ATOM 1423 C C . GLU A 1 189 ? 0.441 -19.025 -18.089 1.00 55.38 189 GLU A C 1
ATOM 1425 O O . GLU A 1 189 ? 0.545 -18.555 -19.220 1.00 55.38 189 GLU A O 1
ATOM 1430 N N . SER A 1 190 ? -0.593 -19.799 -17.742 1.00 53.62 190 SER A N 1
ATOM 1431 C CA . SER A 1 190 ? -1.596 -20.290 -18.697 1.00 53.62 190 SER A CA 1
ATOM 1432 C C . SER A 1 190 ? -2.597 -19.234 -19.181 1.00 53.62 190 SER A C 1
ATOM 1434 O O . SER A 1 190 ? -3.229 -19.433 -20.214 1.00 53.62 190 SER A O 1
ATOM 1436 N N . GLN A 1 191 ? -2.757 -18.119 -18.458 1.00 53.12 191 GLN A N 1
ATOM 1437 C CA . GLN A 1 191 ? -3.814 -17.132 -18.726 1.00 53.12 191 GLN A CA 1
ATOM 1438 C C . GLN A 1 191 ? -3.298 -15.694 -18.890 1.00 53.12 191 GLN A C 1
ATOM 1440 O O . GLN A 1 191 ? -4.104 -14.781 -19.048 1.00 53.12 191 GLN A O 1
ATOM 1445 N N . ARG A 1 192 ? -1.975 -15.453 -18.823 1.00 60.94 192 ARG A N 1
ATOM 1446 C CA . ARG A 1 192 ? -1.403 -14.091 -18.687 1.00 60.94 192 ARG A CA 1
ATOM 1447 C C . ARG A 1 192 ? -2.103 -13.279 -17.581 1.00 60.94 192 ARG A C 1
ATOM 1449 O O . ARG A 1 192 ? -2.244 -12.065 -17.683 1.00 60.94 192 ARG A O 1
ATOM 1456 N N . LEU A 1 193 ? -2.572 -13.954 -16.534 1.00 62.03 193 LEU A N 1
ATOM 1457 C CA . LEU A 1 193 ? -3.265 -13.339 -15.409 1.00 62.03 193 LEU A CA 1
ATOM 1458 C C . LEU A 1 193 ? -2.278 -13.203 -14.260 1.00 62.03 193 LEU A C 1
ATOM 1460 O O . LEU A 1 193 ? -1.676 -14.187 -13.832 1.00 62.03 193 LEU A O 1
ATOM 1464 N N . ALA A 1 194 ? -2.139 -11.988 -13.754 1.00 67.38 194 ALA A N 1
ATOM 1465 C CA . ALA A 1 194 ? -1.434 -11.695 -12.526 1.00 67.38 194 ALA A CA 1
ATOM 1466 C C . ALA A 1 194 ? -2.458 -11.397 -11.433 1.00 67.38 194 ALA A C 1
ATOM 1468 O O . ALA A 1 194 ? -3.344 -10.563 -11.609 1.00 67.38 194 ALA A O 1
ATOM 1469 N N . SER A 1 195 ? -2.353 -12.087 -10.306 1.00 68.62 195 SER A N 1
ATOM 1470 C CA . SER A 1 195 ? -3.176 -11.832 -9.131 1.00 68.62 195 SER A CA 1
ATOM 1471 C C . SER A 1 195 ? -2.299 -11.234 -8.049 1.00 68.62 195 SER A C 1
ATOM 1473 O O . SER A 1 195 ? -1.268 -11.805 -7.704 1.00 68.62 195 SER A O 1
ATOM 1475 N N . ILE A 1 196 ? -2.732 -10.126 -7.459 1.00 71.06 196 ILE A N 1
ATOM 1476 C CA . ILE A 1 196 ? -2.145 -9.611 -6.227 1.00 71.06 196 ILE A CA 1
ATOM 1477 C C . ILE A 1 196 ? -3.168 -9.696 -5.107 1.00 71.06 196 ILE A C 1
ATOM 1479 O O . ILE A 1 196 ? -4.319 -9.294 -5.267 1.00 71.06 196 ILE A O 1
ATOM 1483 N N . MET A 1 197 ? -2.750 -10.240 -3.970 1.00 71.19 197 MET A N 1
ATOM 1484 C CA . MET A 1 197 ? -3.543 -10.264 -2.753 1.00 71.19 197 MET A CA 1
ATOM 1485 C C . MET A 1 197 ? -2.760 -9.617 -1.621 1.00 71.19 197 MET A C 1
ATOM 1487 O O . MET A 1 197 ? -1.594 -9.938 -1.376 1.00 71.19 197 MET A O 1
ATOM 1491 N N . ILE A 1 198 ? -3.437 -8.724 -0.906 1.00 70.06 198 ILE A N 1
ATOM 1492 C CA . ILE A 1 198 ? -2.912 -8.085 0.291 1.00 70.06 198 ILE A CA 1
ATOM 1493 C C . ILE A 1 198 ? -3.917 -8.316 1.415 1.00 70.06 198 ILE A C 1
ATOM 1495 O O . ILE A 1 198 ? -5.084 -7.930 1.335 1.00 70.06 198 ILE A O 1
ATOM 1499 N N . GLY A 1 199 ? -3.451 -8.960 2.477 1.00 65.75 199 GLY A N 1
ATOM 1500 C CA . GLY A 1 199 ? -4.144 -9.006 3.752 1.00 65.75 199 GLY A CA 1
ATOM 1501 C C . GLY A 1 199 ? -3.514 -8.005 4.702 1.00 65.75 199 GLY A C 1
ATOM 1502 O O . GLY A 1 199 ? -2.298 -8.006 4.860 1.00 65.75 199 GLY A O 1
ATOM 1503 N N . VAL A 1 200 ? -4.322 -7.187 5.367 1.00 67.69 200 VAL A N 1
ATOM 1504 C CA . VAL A 1 200 ? -3.905 -6.339 6.480 1.00 67.69 200 VAL A CA 1
ATOM 1505 C C . VAL A 1 200 ? -4.717 -6.590 7.729 1.00 67.69 200 VAL A C 1
ATOM 1507 O O . VAL A 1 200 ? -5.883 -6.954 7.668 1.00 67.69 200 VAL A O 1
ATOM 1510 N N . VAL A 1 201 ? -4.109 -6.417 8.892 1.00 65.25 201 VAL A N 1
ATOM 1511 C CA . VAL A 1 201 ? -4.808 -6.550 10.162 1.00 65.25 201 VAL A CA 1
ATOM 1512 C C . VAL A 1 201 ? -5.054 -5.180 10.746 1.00 65.25 201 VAL A C 1
ATOM 1514 O O . VAL A 1 201 ? -4.138 -4.454 11.124 1.00 65.25 201 VAL A O 1
ATOM 1517 N N . SER A 1 202 ? -6.332 -4.894 10.923 1.00 66.19 202 SER A N 1
ATOM 1518 C CA . SER A 1 202 ? -6.797 -3.786 11.723 1.00 66.19 202 SER A CA 1
ATOM 1519 C C . SER A 1 202 ? -6.863 -4.170 13.196 1.00 66.19 202 SER A C 1
ATOM 1521 O O . 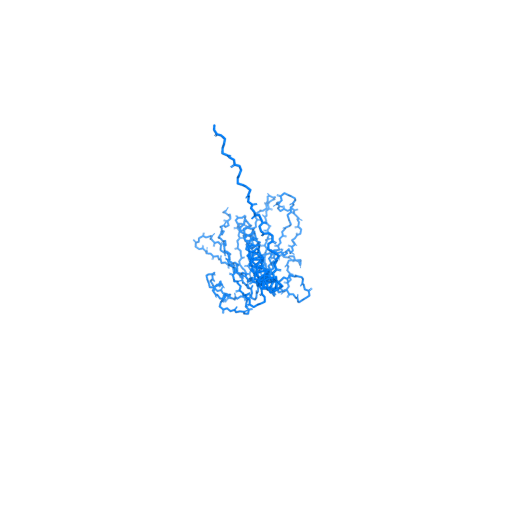SER A 1 202 ? -7.373 -5.231 13.570 1.00 66.19 202 SER A O 1
ATOM 1523 N N . ARG A 1 203 ? -6.376 -3.274 14.054 1.00 65.88 203 ARG A N 1
ATOM 1524 C CA . ARG A 1 203 ? -6.586 -3.329 15.503 1.00 65.88 203 ARG A CA 1
ATOM 1525 C C . ARG A 1 203 ? -7.420 -2.121 15.918 1.00 65.88 203 ARG A C 1
ATOM 1527 O O . ARG A 1 203 ? -6.863 -1.154 16.434 1.00 65.88 203 ARG A O 1
ATOM 1534 N N . PRO A 1 204 ? -8.745 -2.152 15.700 1.00 55.50 204 PRO A N 1
ATOM 1535 C CA . PRO A 1 204 ? -9.615 -1.031 16.047 1.00 55.50 204 PRO A CA 1
ATOM 1536 C C . PRO A 1 204 ? -9.679 -0.782 17.565 1.00 55.50 204 PRO A C 1
ATOM 1538 O O . PRO A 1 204 ? -10.181 0.255 17.995 1.00 55.50 204 PRO A O 1
ATOM 1541 N N . ASN A 1 205 ? -9.188 -1.716 18.396 1.00 55.34 205 ASN A N 1
ATOM 1542 C CA . ASN A 1 205 ? -9.113 -1.564 19.846 1.00 55.34 205 ASN A CA 1
ATOM 1543 C C . ASN A 1 205 ? -7.984 -2.415 20.466 1.00 55.34 205 ASN A C 1
ATOM 1545 O O . ASN A 1 205 ? -7.498 -3.364 19.846 1.00 55.34 205 ASN A O 1
ATOM 1549 N N . ARG A 1 206 ? -7.594 -2.139 21.723 1.00 52.09 206 ARG A N 1
ATOM 1550 C CA . ARG A 1 206 ? -6.695 -3.036 22.482 1.00 52.09 206 ARG A CA 1
ATOM 1551 C C . ARG A 1 206 ? -7.371 -4.400 22.666 1.00 52.09 206 ARG A C 1
ATOM 1553 O O . ARG A 1 206 ? -8.281 -4.526 23.476 1.00 52.09 206 ARG A O 1
ATOM 1560 N N . GLY A 1 207 ? -6.894 -5.410 21.941 1.00 54.78 207 GLY A N 1
ATOM 1561 C CA . GLY A 1 207 ? -7.283 -6.814 22.120 1.00 54.78 207 GLY A CA 1
ATOM 1562 C C . GLY A 1 207 ? -8.236 -7.384 21.067 1.00 54.78 207 GLY A C 1
ATOM 1563 O O . GLY A 1 207 ? -8.406 -8.599 21.040 1.00 54.78 207 GLY A O 1
ATOM 1564 N N . GLU A 1 208 ? -8.802 -6.561 20.176 1.00 59.09 208 GLU A N 1
ATOM 1565 C CA . GLU A 1 208 ? -9.616 -7.036 19.048 1.00 59.09 208 GLU A CA 1
ATOM 1566 C C . GLU A 1 208 ? -8.835 -6.885 17.739 1.00 59.09 208 GLU A C 1
ATOM 1568 O O . GLU A 1 208 ? -8.334 -5.807 17.414 1.00 59.09 208 GLU A O 1
ATOM 1573 N N . GLN A 1 209 ? -8.701 -7.993 17.013 1.00 63.03 209 GLN A N 1
ATOM 1574 C CA . GLN A 1 209 ? -7.918 -8.102 15.791 1.00 63.03 209 GLN A CA 1
ATOM 1575 C C . GLN A 1 209 ? -8.860 -8.473 14.643 1.00 63.03 209 GLN A C 1
ATOM 1577 O O . GLN A 1 209 ? -9.478 -9.534 14.682 1.00 63.03 209 GLN A O 1
ATOM 1582 N N . GLN A 1 210 ? -8.974 -7.613 13.630 1.00 67.06 210 GLN A N 1
ATOM 1583 C CA . GLN A 1 210 ? -9.767 -7.879 12.429 1.00 67.06 210 GLN A CA 1
ATOM 1584 C C . GLN A 1 210 ? -8.858 -7.948 11.208 1.00 67.06 210 GLN A C 1
ATOM 1586 O O . GLN A 1 210 ? -8.043 -7.058 10.986 1.00 67.06 210 GLN A O 1
ATOM 1591 N N . VAL A 1 211 ? -9.002 -8.999 10.404 1.00 68.31 211 VAL A N 1
ATOM 1592 C CA . VAL A 1 211 ? -8.251 -9.149 9.154 1.00 68.31 211 VAL A CA 1
ATOM 1593 C C . VAL A 1 211 ? -9.083 -8.590 8.007 1.00 68.31 211 VAL A C 1
ATOM 1595 O O . VAL A 1 211 ? -10.223 -8.994 7.789 1.00 68.31 211 VAL A O 1
ATOM 1598 N N . ILE A 1 212 ? -8.508 -7.643 7.282 1.00 71.31 212 ILE A N 1
ATOM 1599 C CA . ILE A 1 212 ? -9.021 -7.089 6.040 1.00 71.31 212 ILE A CA 1
ATOM 1600 C C . ILE A 1 212 ? -8.203 -7.709 4.921 1.00 71.31 212 ILE A C 1
ATOM 1602 O O . ILE A 1 212 ? -6.985 -7.604 4.914 1.00 71.31 212 ILE A O 1
ATOM 1606 N N . CYS A 1 213 ? -8.867 -8.331 3.965 1.00 72.06 213 CYS A N 1
ATOM 1607 C CA . CYS A 1 213 ? -8.211 -8.903 2.809 1.00 72.06 213 CYS A CA 1
ATOM 1608 C C . CYS A 1 213 ? -8.868 -8.415 1.544 1.00 72.06 213 CYS A C 1
ATOM 1610 O O . CYS A 1 213 ? -10.096 -8.404 1.466 1.00 72.06 213 CYS A O 1
ATOM 1612 N N . ASP A 1 214 ? -8.045 -8.065 0.567 1.00 72.62 214 ASP A N 1
ATOM 1613 C CA . ASP A 1 214 ? -8.523 -7.726 -0.758 1.00 72.62 214 ASP A CA 1
ATOM 1614 C C . ASP A 1 214 ? -7.515 -8.187 -1.823 1.00 72.62 214 ASP A C 1
ATOM 1616 O O . ASP A 1 214 ? -6.322 -8.379 -1.558 1.00 72.62 214 ASP A O 1
ATOM 1620 N N . SER A 1 215 ? -8.021 -8.441 -3.023 1.00 73.31 215 SER A N 1
ATOM 1621 C CA . SER A 1 215 ? -7.240 -8.943 -4.148 1.00 73.31 215 SER A CA 1
ATOM 1622 C C . SER A 1 215 ? -7.664 -8.292 -5.452 1.00 73.31 215 SER A C 1
ATOM 1624 O O . SER A 1 215 ? -8.847 -8.017 -5.668 1.00 73.31 215 SER A O 1
ATOM 1626 N N . ARG A 1 216 ? -6.704 -8.094 -6.353 1.00 76.88 216 ARG A N 1
ATOM 1627 C CA . ARG A 1 216 ? -6.951 -7.634 -7.719 1.00 76.88 216 ARG A CA 1
ATOM 1628 C C . ARG A 1 216 ? -6.315 -8.587 -8.713 1.00 76.88 216 ARG A C 1
ATOM 1630 O O . ARG A 1 216 ? -5.220 -9.101 -8.497 1.00 76.88 216 ARG A O 1
ATOM 1637 N N . LEU A 1 217 ? -7.041 -8.806 -9.797 1.00 75.81 217 LEU A N 1
ATOM 1638 C CA . LEU A 1 217 ? -6.575 -9.524 -10.970 1.00 75.81 217 LEU A CA 1
ATOM 1639 C C . LEU A 1 217 ? -6.242 -8.482 -12.029 1.00 75.81 217 LEU A C 1
ATOM 1641 O O . LEU A 1 217 ? -7.052 -7.595 -12.289 1.00 75.81 217 LEU A O 1
ATOM 1645 N N . ALA A 1 218 ? -5.071 -8.609 -12.635 1.00 72.25 218 ALA A N 1
ATOM 1646 C CA . ALA A 1 218 ? -4.630 -7.757 -13.720 1.00 72.25 218 ALA A CA 1
ATOM 1647 C C . ALA A 1 218 ? -3.995 -8.597 -14.828 1.00 72.25 218 ALA A C 1
ATOM 1649 O O . ALA A 1 218 ? -3.292 -9.575 -14.580 1.00 72.25 218 ALA A O 1
ATOM 1650 N N . THR A 1 219 ? -4.230 -8.195 -16.069 1.00 74.31 219 THR A N 1
ATOM 1651 C CA . THR A 1 219 ? -3.563 -8.750 -17.250 1.00 74.31 219 THR A CA 1
ATOM 1652 C C . THR A 1 219 ? -2.604 -7.698 -17.798 1.00 74.31 219 THR A C 1
ATOM 1654 O O . THR A 1 219 ? -3.055 -6.569 -18.032 1.00 74.31 219 THR A O 1
ATOM 1657 N N . PRO A 1 220 ? -1.321 -8.031 -18.027 1.00 72.69 220 PRO A N 1
ATOM 1658 C CA . PRO A 1 220 ? -0.389 -7.117 -18.660 1.00 72.69 220 PRO A CA 1
ATOM 1659 C C . PRO A 1 220 ? -0.813 -6.824 -20.101 1.00 72.69 220 PRO A C 1
ATOM 1661 O O . PRO A 1 220 ? -1.472 -7.630 -20.767 1.00 72.69 220 PRO A O 1
ATOM 1664 N N . ARG A 1 221 ? -0.425 -5.645 -20.578 1.00 74.00 221 ARG A N 1
ATOM 1665 C CA . ARG A 1 221 ? -0.675 -5.166 -21.933 1.00 74.00 221 ARG A CA 1
ATOM 1666 C C . ARG A 1 221 ? 0.053 -6.049 -22.949 1.00 74.00 221 ARG A C 1
ATOM 1668 O O . ARG A 1 221 ? 1.244 -6.321 -22.796 1.00 74.00 221 ARG A O 1
ATOM 1675 N N . SER A 1 222 ? -0.684 -6.481 -23.975 1.00 60.94 222 SER A N 1
ATOM 1676 C CA . SER A 1 222 ? -0.183 -7.272 -25.109 1.00 60.94 222 SER A CA 1
ATOM 1677 C C . SER A 1 222 ? 0.818 -6.510 -25.963 1.00 60.94 222 SER A C 1
ATOM 1679 O O . SER A 1 222 ? 0.513 -5.329 -26.262 1.00 60.94 222 SER A O 1
#

Secondary structure (DSSP, 8-state):
-PPPP--------PPPHHHHHHHHHHHHHHHHHHHHHHHHHHHHHHHHHHHHHHHHHHHHHHHHHHHHHHH-SEEEES-----STTT--TTEEEEEEEEEE-TTSSEEEEEEEEEEPPTTSSSSSSEEEEEEEPPB-TTSSBPTTPPPEEEEEEEEE------S-HHHHHHHHHH-TT--EEEEEEEETTTTEEEEEEEEEEEEETTEEEEEEEEEEE----

Sequence (222 aa):
MICKGCRQNLSTAGFTVSELLVSGLLGLIIVLAGGFVLKTNLSSDRRAAELAKQRNQLGLALDFMSSEMHQSRRIVLNADLTATAQCNTSTRKPILSLEIPRPSGGLYTVTYAVQAITPQHIWQGPHAIYRCGPSFNSEGRYTENSSQFGDLLIDGVANQVNLNTTSEICRAIAANRNHTAAVQADLSESQRLASIMIGVVSRPNRGEQQVICDSRLATPRS

Foldseek 3Di:
DDDDDDPDPPPPDDDDPVVVVVVVVVVVVVVVVVVVVVVVVVLVVLLVVVVVVQLVLVVVLQVVVQVQQQQFPDKDAQDAPADDPQADDPQWTWGIWGWGADPVGGTWIKTKTKGADDPPDPFAERIFIWIWTADADPVRDGDPPGRTHIHTRGGQAYDADPDPDQVVQQVVQVVDPRGAKYWHWDADPVPLKIKIKIKGWDDSDVPDIDIDIDMDIHHYDD

Radius of gyration: 29.34 Å; chains: 1; bounding box: 97×50×76 Å